Protein AF-A0A821UMG3-F1 (afdb_monomer_lite)

Foldseek 3Di:
DADPVNDDDDDVRLQVVLVVVCVVPVPDPVSRPLVVLLVVVVVVLVVQQVVCVVVVHDGQQADADEDAASVLSSQVVNCVVPVRRYPHGHRHLHDDPDPVVPCPQVVVCVVPVPDDDDDDPPQDSVSPPCVVVSVVVVVVRVCCSVVVADDWDKDWDWDDDPPDIDIDIDTDPVGGDDDPDDWDWDDDPVDRDIDTD

Sequence (197 aa):
MADPTERNRLEDSIIAWTWRKFIDNPINPYELVLMPMTKASVRAMDVVQQFATQLGIPVPETFVISGASKRGWTTWTTAAVDNVRVIGAIPIVMDMADFQKDTFWQELQLATGGTYLRRLPNADHSCAGHEISLFWTMRSFYLSIYENKPLPSLRWMKTSNNTHGYIRAIVDFSVGPRPMSAYGYHARTLNDQRFVK

Radius of gyration: 20.89 Å; chains: 1; bounding box: 38×58×51 Å

pLDDT: mean 82.44, std 12.87, range [44.69, 98.25]

Secondary structure (DSSP, 8-state):
---TT-----HHHHHHHHHHHHHH-TT-GGGSTHHHHHHHHHHHHHHHHHHHHHHTSPPP--EEEEEETHHHHHHHHHHHH-TTTEEEEEEES----SS-TTHHHHHHHHHHSS------TT--TT-TT-HHHHHHHHHHHHHHHHTT-PPPEEEEEEEE-SS-EEEEEEEE-SSSPPPS----EEE-TTSS-EEE-

Structure (mmCIF, N/CA/C/O backbone):
data_AF-A0A821UMG3-F1
#
_entry.id   AF-A0A821UMG3-F1
#
loop_
_atom_site.group_PDB
_atom_site.id
_atom_site.type_symbol
_atom_site.label_atom_id
_atom_site.label_alt_id
_atom_site.label_comp_id
_atom_site.label_asym_id
_atom_site.label_entity_id
_atom_site.label_seq_id
_atom_site.pdbx_PDB_ins_code
_atom_site.Cartn_x
_atom_site.Cartn_y
_atom_site.Cartn_z
_atom_site.occupancy
_atom_site.B_iso_or_equiv
_atom_site.auth_seq_id
_atom_site.auth_comp_id
_atom_site.auth_asym_id
_atom_site.auth_atom_id
_atom_site.pdbx_PDB_model_num
ATOM 1 N N . MET A 1 1 ? 5.049 -27.101 -8.055 1.00 56.25 1 MET A N 1
ATOM 2 C CA . MET A 1 1 ? 5.256 -27.300 -9.504 1.00 56.25 1 MET A CA 1
ATOM 3 C C . MET A 1 1 ? 6.705 -26.966 -9.794 1.00 56.25 1 MET A C 1
ATOM 5 O O . MET A 1 1 ? 7.121 -25.873 -9.434 1.00 56.25 1 MET A O 1
ATOM 9 N N . ALA A 1 2 ? 7.472 -27.916 -10.322 1.00 62.91 2 ALA A N 1
ATOM 10 C CA . ALA A 1 2 ? 8.877 -27.702 -10.649 1.00 62.91 2 ALA A CA 1
ATOM 11 C C . ALA A 1 2 ? 8.997 -27.139 -12.070 1.00 62.91 2 ALA A C 1
ATOM 13 O O . ALA A 1 2 ? 8.204 -27.483 -12.948 1.00 62.91 2 ALA A O 1
ATOM 14 N N . ASP A 1 3 ? 9.956 -26.245 -12.280 1.00 68.56 3 ASP A N 1
ATOM 15 C CA . ASP A 1 3 ? 10.350 -25.837 -13.621 1.00 68.56 3 ASP A CA 1
ATOM 16 C C . ASP A 1 3 ? 10.893 -27.056 -14.391 1.00 68.56 3 ASP A C 1
ATOM 18 O O . ASP A 1 3 ? 11.799 -27.704 -13.871 1.00 68.56 3 ASP A O 1
ATOM 22 N N . PRO A 1 4 ? 10.423 -27.349 -15.619 1.00 74.06 4 PRO A N 1
ATOM 23 C CA . PRO A 1 4 ? 10.935 -28.466 -16.417 1.00 74.06 4 PRO A CA 1
ATOM 24 C C . PRO A 1 4 ? 12.434 -28.375 -16.714 1.00 74.06 4 PRO A C 1
ATOM 26 O O . PRO A 1 4 ? 13.061 -29.389 -16.999 1.00 74.06 4 PRO A O 1
ATOM 29 N N . THR A 1 5 ? 13.010 -27.167 -16.669 1.00 79.19 5 THR A N 1
ATOM 30 C CA . THR A 1 5 ? 14.457 -26.965 -16.831 1.00 79.19 5 THR A CA 1
ATOM 31 C C . THR A 1 5 ? 15.239 -27.008 -15.513 1.00 79.19 5 THR A C 1
ATOM 33 O O . THR A 1 5 ? 16.447 -26.797 -15.540 1.00 79.19 5 THR A O 1
ATOM 36 N N . GLU A 1 6 ? 14.560 -27.233 -14.380 1.00 76.88 6 GLU A N 1
ATOM 37 C CA . GLU A 1 6 ? 15.085 -27.236 -13.002 1.00 76.88 6 GLU A CA 1
ATOM 38 C C . GLU A 1 6 ? 16.031 -26.067 -12.678 1.00 76.88 6 GLU A C 1
ATOM 40 O O . GLU A 1 6 ? 16.907 -26.140 -11.816 1.00 76.88 6 GLU A O 1
ATOM 45 N N . ARG A 1 7 ? 15.854 -24.934 -13.365 1.00 80.44 7 ARG A N 1
ATOM 46 C CA . ARG A 1 7 ? 16.695 -23.758 -13.169 1.00 80.44 7 ARG A CA 1
ATOM 47 C C . ARG A 1 7 ? 16.276 -23.034 -11.903 1.00 80.44 7 ARG A C 1
ATOM 49 O O . ARG A 1 7 ? 15.116 -22.635 -11.760 1.00 80.44 7 ARG A O 1
ATOM 56 N N . ASN A 1 8 ? 17.259 -22.741 -11.058 1.00 78.88 8 ASN A N 1
ATOM 57 C CA . ASN A 1 8 ? 17.101 -21.776 -9.979 1.00 78.88 8 ASN A CA 1
ATOM 58 C C . ASN A 1 8 ? 16.708 -20.413 -10.565 1.00 78.88 8 ASN A C 1
ATOM 60 O O . ASN A 1 8 ? 17.487 -19.772 -11.271 1.00 78.88 8 ASN A O 1
ATOM 64 N N . ARG A 1 9 ? 15.478 -19.978 -10.282 1.00 82.81 9 ARG A N 1
ATOM 65 C CA . ARG A 1 9 ? 14.973 -18.646 -10.630 1.00 82.81 9 ARG A CA 1
ATOM 66 C C . ARG A 1 9 ? 14.869 -17.801 -9.371 1.00 82.81 9 ARG A C 1
ATOM 68 O O . ARG A 1 9 ? 14.287 -18.234 -8.382 1.00 82.81 9 ARG A O 1
ATOM 75 N N . LEU A 1 10 ? 15.404 -16.587 -9.446 1.00 84.44 10 LEU A N 1
ATOM 76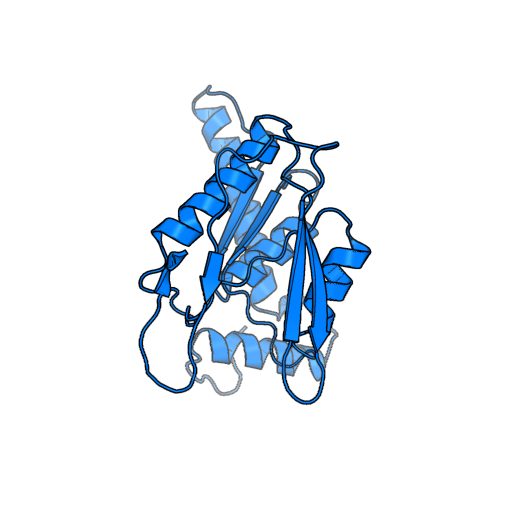 C CA . LEU A 1 10 ? 15.176 -15.545 -8.446 1.00 84.44 10 LEU A CA 1
ATOM 77 C C . LEU A 1 10 ? 13.763 -14.950 -8.605 1.00 84.44 10 LEU A C 1
ATOM 79 O O . LEU A 1 10 ? 13.063 -15.264 -9.570 1.00 84.44 10 LEU A O 1
ATOM 83 N N . GLU A 1 11 ? 13.350 -14.100 -7.661 1.00 82.56 11 GLU A N 1
ATOM 84 C CA . GLU A 1 11 ? 11.978 -13.576 -7.521 1.00 82.56 11 GLU A CA 1
ATOM 85 C C . GLU A 1 11 ? 11.382 -13.028 -8.837 1.00 82.56 11 GLU A C 1
ATOM 87 O O . GLU A 1 11 ? 10.313 -13.461 -9.268 1.00 82.56 11 GLU A O 1
ATOM 92 N N . ASP A 1 12 ? 12.089 -12.136 -9.528 1.00 83.25 12 ASP A N 1
ATOM 93 C CA . ASP A 1 12 ? 11.622 -11.530 -10.784 1.00 83.25 12 ASP A CA 1
ATOM 94 C C . ASP A 1 12 ? 11.485 -12.574 -11.894 1.00 83.25 12 ASP A C 1
ATOM 96 O O . ASP A 1 12 ? 10.484 -12.620 -12.610 1.00 83.25 12 ASP A O 1
ATOM 100 N N . SER A 1 13 ? 12.479 -13.456 -12.006 1.00 85.25 13 SER A N 1
ATOM 101 C CA . SER A 1 13 ? 12.536 -14.476 -13.047 1.00 85.25 13 SER A CA 1
ATOM 102 C C . SER A 1 13 ? 11.428 -15.515 -12.892 1.00 85.25 13 SER A C 1
ATOM 104 O O . SER A 1 13 ? 10.890 -15.977 -13.898 1.00 85.25 13 SER A O 1
ATOM 106 N N . ILE A 1 14 ? 11.069 -15.897 -11.659 1.00 87.12 14 ILE A N 1
ATOM 107 C CA . ILE A 1 14 ? 9.970 -16.843 -11.426 1.00 87.12 14 ILE A CA 1
ATOM 108 C C . ILE A 1 14 ? 8.609 -16.186 -11.685 1.00 87.12 14 ILE A C 1
ATOM 110 O O . ILE A 1 14 ? 7.744 -16.807 -12.305 1.00 87.12 14 ILE A O 1
ATOM 114 N N . ILE A 1 15 ? 8.430 -14.914 -11.312 1.00 87.12 15 ILE A N 1
ATOM 115 C CA . ILE A 1 15 ? 7.213 -14.155 -11.630 1.00 87.12 15 ILE A CA 1
ATOM 116 C C . ILE A 1 15 ? 7.048 -14.044 -13.151 1.00 87.12 15 ILE A C 1
ATOM 118 O O . ILE A 1 15 ? 6.014 -14.443 -13.679 1.00 87.12 15 ILE A O 1
ATOM 122 N N . ALA A 1 16 ? 8.075 -13.590 -13.872 1.00 87.31 16 ALA A N 1
ATOM 123 C CA . ALA A 1 16 ? 8.021 -13.454 -15.328 1.00 87.31 16 ALA A CA 1
ATOM 124 C C . ALA A 1 16 ? 7.780 -14.798 -16.034 1.00 87.31 16 ALA A C 1
ATOM 126 O O . ALA A 1 16 ? 6.979 -14.881 -16.964 1.00 87.31 16 ALA A O 1
ATOM 127 N N . TRP A 1 17 ? 8.433 -15.869 -15.576 1.00 87.06 17 TRP A N 1
ATOM 128 C CA . TRP A 1 17 ? 8.256 -17.204 -16.146 1.00 87.06 17 TRP A CA 1
ATOM 129 C C . TRP A 1 17 ? 6.836 -17.747 -15.942 1.00 87.06 17 TRP A C 1
ATOM 131 O O . TRP A 1 17 ? 6.245 -18.268 -16.887 1.00 87.06 17 TRP A O 1
ATOM 141 N N . THR A 1 18 ? 6.262 -17.588 -14.744 1.00 88.44 18 THR A N 1
ATOM 142 C CA . THR A 1 18 ? 4.876 -18.019 -14.483 1.00 88.44 18 THR A CA 1
ATOM 143 C C . THR A 1 18 ? 3.861 -17.211 -15.292 1.00 88.44 18 THR A C 1
ATOM 145 O O . THR A 1 18 ? 2.935 -17.797 -15.849 1.00 88.44 18 THR A O 1
ATOM 148 N N . TRP A 1 19 ? 4.075 -15.900 -15.460 1.00 88.75 19 TRP A N 1
ATOM 149 C CA . TRP A 1 19 ? 3.273 -15.077 -16.371 1.00 88.75 19 TRP A CA 1
ATOM 150 C C . TRP A 1 19 ? 3.381 -15.529 -17.822 1.00 88.75 19 TRP A C 1
ATOM 152 O O . TRP A 1 19 ? 2.360 -15.665 -18.489 1.00 88.75 19 TRP A O 1
ATOM 162 N N . ARG A 1 20 ? 4.597 -15.803 -18.309 1.00 88.06 20 ARG A N 1
ATOM 163 C CA . ARG A 1 20 ? 4.798 -16.285 -19.679 1.00 88.06 20 ARG A CA 1
ATOM 164 C C . ARG A 1 20 ? 4.034 -17.583 -19.925 1.00 88.06 20 ARG A C 1
ATOM 166 O O . ARG A 1 20 ? 3.318 -17.681 -20.914 1.00 88.06 20 ARG A O 1
ATOM 173 N N . LYS A 1 21 ? 4.135 -18.535 -18.995 1.00 87.06 21 LYS A N 1
ATOM 174 C CA . LYS A 1 21 ? 3.418 -19.811 -19.066 1.00 87.06 21 LYS A CA 1
ATOM 175 C C . LYS A 1 21 ? 1.899 -19.619 -19.093 1.00 87.06 21 LYS A C 1
ATOM 177 O O . LYS A 1 21 ? 1.225 -20.267 -19.885 1.00 87.06 21 LYS A O 1
ATOM 182 N N . PHE A 1 22 ? 1.378 -18.712 -18.266 1.00 89.44 22 PHE A N 1
ATOM 183 C CA . PHE A 1 22 ? -0.049 -18.398 -18.230 1.00 89.44 22 PHE A CA 1
ATOM 184 C C . PHE A 1 22 ? -0.539 -17.720 -19.519 1.00 89.44 22 PHE A C 1
ATOM 186 O O . PHE A 1 22 ? -1.616 -18.046 -20.000 1.00 89.44 22 PHE A O 1
ATOM 193 N N . ILE A 1 23 ? 0.251 -16.816 -20.107 1.00 88.88 23 ILE A N 1
ATOM 194 C CA . ILE A 1 23 ? -0.076 -16.182 -21.396 1.00 88.88 23 ILE A CA 1
ATOM 195 C C . ILE A 1 23 ? -0.092 -17.220 -22.522 1.00 88.88 23 ILE A C 1
ATOM 197 O O . ILE A 1 23 ? -1.008 -17.216 -23.341 1.00 88.88 23 ILE A O 1
ATOM 201 N N . ASP A 1 24 ? 0.902 -18.111 -22.554 1.00 89.00 24 ASP A N 1
ATOM 202 C CA . ASP A 1 24 ? 0.985 -19.166 -23.566 1.00 89.00 24 ASP A CA 1
ATOM 203 C C . ASP A 1 24 ? -0.137 -20.214 -23.391 1.00 89.00 24 ASP A C 1
ATOM 205 O O . ASP A 1 24 ? -0.577 -20.815 -24.371 1.00 89.00 24 ASP A O 1
ATOM 209 N N . ASN A 1 25 ? -0.616 -20.441 -22.160 1.00 87.75 25 ASN A N 1
ATOM 210 C CA . ASN A 1 25 ? -1.706 -21.371 -21.864 1.00 87.75 25 ASN A CA 1
ATOM 211 C C . ASN A 1 25 ? -2.531 -20.953 -20.618 1.00 87.75 25 ASN A C 1
ATOM 213 O O . ASN A 1 25 ? -2.221 -21.377 -19.498 1.00 87.75 25 ASN A O 1
ATOM 217 N N . PRO A 1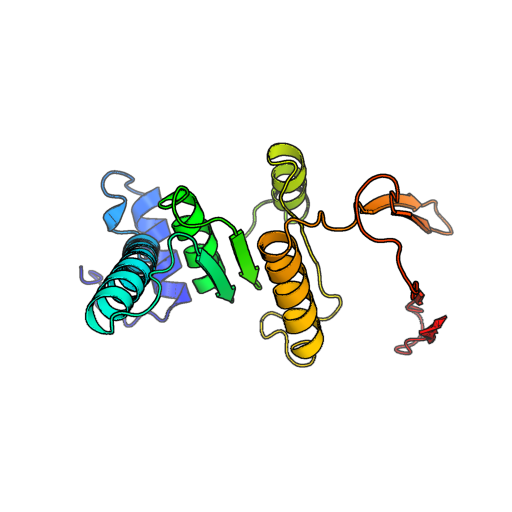 26 ? -3.629 -20.189 -20.783 1.00 87.06 26 PRO A N 1
ATOM 218 C CA . PRO A 1 26 ? -4.363 -19.563 -19.675 1.00 87.06 26 PRO A CA 1
ATOM 219 C C . PRO A 1 26 ? -5.329 -20.504 -18.933 1.00 87.06 26 PRO A C 1
ATOM 221 O O . PRO A 1 26 ? -6.272 -20.052 -18.285 1.00 87.06 26 PRO A O 1
ATOM 224 N N . ILE A 1 27 ? -5.122 -21.822 -19.010 1.00 85.12 27 ILE A N 1
ATOM 225 C CA 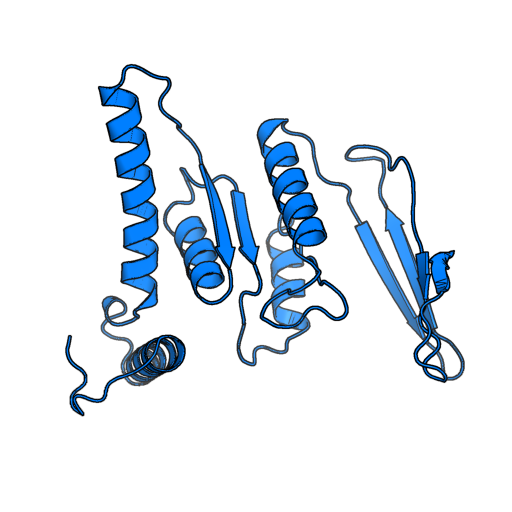. ILE A 1 27 ? -6.030 -22.826 -18.431 1.00 85.12 27 ILE A CA 1
ATOM 226 C C . ILE A 1 27 ? -5.964 -22.852 -16.897 1.00 85.12 27 ILE A C 1
ATOM 228 O O . ILE A 1 27 ? -6.972 -23.119 -16.244 1.00 85.12 27 ILE A O 1
ATOM 232 N N . ASN A 1 28 ? -4.795 -22.586 -16.303 1.00 82.50 28 ASN A N 1
ATOM 233 C CA . ASN A 1 28 ? -4.596 -22.717 -14.860 1.00 82.50 28 ASN A CA 1
ATOM 234 C C . ASN A 1 28 ? -3.976 -21.453 -14.230 1.00 82.50 28 ASN A C 1
ATOM 236 O O . ASN A 1 28 ? -2.750 -21.335 -14.159 1.00 82.50 28 ASN A O 1
ATOM 240 N N . PRO A 1 29 ? -4.791 -20.521 -13.701 1.00 80.12 29 PRO A N 1
ATOM 241 C CA . PRO A 1 29 ? -4.286 -19.306 -13.059 1.00 80.12 29 PRO A CA 1
ATOM 242 C C . PRO A 1 29 ? -3.545 -19.571 -11.740 1.00 80.12 29 PRO A C 1
ATOM 244 O O . PRO A 1 29 ? -2.796 -18.708 -11.285 1.00 80.12 29 PRO A O 1
ATOM 247 N N . TYR A 1 30 ? -3.686 -20.758 -11.131 1.00 81.06 30 TYR A N 1
ATOM 248 C CA . TYR A 1 30 ? -2.960 -21.118 -9.905 1.00 81.06 30 TYR A CA 1
ATOM 249 C C . TYR A 1 30 ? -1.454 -21.317 -10.125 1.00 81.06 30 TYR A C 1
ATOM 251 O O . TYR A 1 30 ? -0.706 -21.449 -9.157 1.00 81.06 30 TYR A O 1
ATOM 259 N N . GLU A 1 31 ? -0.997 -21.332 -11.377 1.00 82.75 31 GLU A N 1
ATOM 260 C CA . GLU A 1 31 ? 0.427 -21.374 -11.709 1.00 82.75 31 GLU A CA 1
ATOM 261 C C . GLU A 1 31 ? 1.119 -20.015 -11.556 1.00 82.75 31 GLU A C 1
ATOM 263 O O . GLU A 1 31 ? 2.342 -19.966 -11.431 1.00 82.75 31 GLU A O 1
ATOM 268 N N . LEU A 1 32 ? 0.359 -18.914 -11.518 1.00 86.88 32 LEU A N 1
ATOM 269 C CA . LEU A 1 32 ? 0.894 -17.585 -11.242 1.00 86.88 32 LEU A CA 1
ATOM 270 C C . LEU A 1 32 ? 1.362 -17.517 -9.789 1.00 86.88 32 LEU A C 1
ATOM 272 O O . LEU A 1 32 ? 0.553 -17.599 -8.866 1.00 86.88 32 LEU A O 1
ATOM 276 N N . VAL A 1 33 ? 2.660 -17.289 -9.571 1.00 87.00 33 VAL A N 1
ATOM 277 C CA . VAL A 1 33 ? 3.253 -17.240 -8.218 1.00 87.00 33 VAL A CA 1
ATOM 278 C C . VAL A 1 33 ? 2.706 -16.092 -7.355 1.00 87.00 33 VAL A C 1
ATOM 280 O O . VAL A 1 33 ? 2.781 -16.133 -6.130 1.00 87.00 33 VAL A O 1
ATOM 283 N N . LEU A 1 34 ? 2.073 -15.097 -7.976 1.00 86.06 34 LEU A N 1
ATOM 284 C CA . LEU A 1 34 ? 1.332 -14.055 -7.269 1.00 86.06 34 LEU A CA 1
ATOM 285 C C . LEU A 1 34 ? 0.147 -14.618 -6.472 1.00 86.06 34 LEU A C 1
ATOM 287 O O . LEU A 1 34 ? -0.096 -14.159 -5.362 1.00 86.06 34 LEU A O 1
ATOM 291 N N . MET A 1 35 ? -0.538 -15.652 -6.970 1.00 89.31 35 MET A N 1
ATOM 292 C CA . MET A 1 35 ? -1.712 -16.236 -6.309 1.00 89.31 35 MET A CA 1
ATOM 293 C C . MET A 1 35 ? -1.410 -16.841 -4.930 1.00 89.31 35 MET A C 1
ATOM 295 O O . MET A 1 35 ? -2.132 -16.525 -3.980 1.00 89.31 35 MET A O 1
ATOM 299 N N . PRO A 1 36 ? -0.367 -17.678 -4.741 1.00 91.06 36 PRO A N 1
ATOM 300 C CA . PRO A 1 36 ? -0.013 -18.147 -3.408 1.00 91.06 36 PRO A CA 1
ATOM 301 C C . PRO A 1 36 ? 0.448 -17.012 -2.483 1.00 91.06 36 PRO A C 1
ATOM 303 O O . PRO A 1 36 ? 0.158 -17.088 -1.291 1.00 91.06 36 PRO A O 1
ATOM 306 N N . MET A 1 37 ? 1.082 -15.945 -2.993 1.00 91.00 37 MET A N 1
ATOM 307 C CA . MET A 1 37 ? 1.410 -14.768 -2.173 1.00 91.00 37 MET A CA 1
ATOM 308 C C . MET A 1 37 ? 0.143 -14.066 -1.671 1.00 91.00 37 MET A C 1
ATOM 310 O O . MET A 1 37 ? 0.015 -13.821 -0.475 1.00 91.00 37 MET A O 1
ATOM 314 N N . THR A 1 38 ? -0.824 -13.808 -2.557 1.00 93.62 38 THR A N 1
ATOM 315 C CA . THR A 1 38 ? -2.124 -13.215 -2.203 1.00 93.62 38 THR A CA 1
ATOM 316 C C . THR A 1 38 ? -2.854 -14.076 -1.179 1.00 93.62 38 THR A C 1
ATOM 318 O O . THR A 1 38 ? -3.305 -13.586 -0.146 1.00 93.62 38 THR A O 1
ATOM 321 N N . LYS A 1 39 ? -2.908 -15.392 -1.416 1.00 93.94 39 LYS A N 1
ATOM 322 C CA . LYS A 1 39 ? -3.521 -16.342 -0.484 1.00 93.94 39 LYS A CA 1
ATOM 323 C C . LYS A 1 39 ? -2.834 -16.311 0.881 1.00 93.94 39 LYS A C 1
ATOM 325 O O . LYS A 1 39 ? -3.527 -16.333 1.892 1.00 93.94 39 LYS A O 1
ATOM 330 N N . ALA A 1 40 ? -1.504 -16.251 0.925 1.00 95.25 40 ALA A N 1
ATOM 331 C CA . ALA A 1 40 ? -0.761 -16.156 2.177 1.00 95.25 40 ALA A CA 1
ATOM 332 C C . ALA A 1 40 ? -1.097 -14.865 2.942 1.00 95.25 40 ALA A C 1
ATOM 334 O O . ALA A 1 40 ? -1.332 -14.930 4.146 1.00 95.25 40 ALA A O 1
ATOM 335 N N . SER A 1 41 ? -1.204 -13.722 2.257 1.00 95.94 41 SER A N 1
ATOM 336 C CA . SER A 1 41 ? -1.621 -12.453 2.868 1.00 95.94 41 SER A CA 1
ATOM 337 C C . SER A 1 41 ? -3.040 -12.511 3.443 1.00 95.94 41 SER A C 1
ATOM 339 O O . SER A 1 41 ? -3.251 -12.073 4.571 1.00 95.94 41 SER A O 1
ATOM 341 N N . VAL A 1 42 ? -3.993 -13.122 2.732 1.00 97.25 42 VAL A N 1
ATOM 342 C CA . VAL A 1 42 ? -5.357 -13.348 3.248 1.00 97.25 42 VAL A CA 1
ATOM 343 C C . VAL A 1 42 ? -5.337 -14.243 4.489 1.00 97.25 42 VAL A C 1
ATOM 345 O O . VAL A 1 42 ? -5.947 -13.913 5.503 1.00 97.25 42 VAL A O 1
ATOM 348 N N . ARG A 1 43 ? -4.579 -15.348 4.457 1.00 97.75 43 ARG A N 1
ATOM 349 C CA . ARG A 1 43 ? -4.453 -16.245 5.618 1.00 97.75 43 ARG A CA 1
ATOM 350 C C . ARG A 1 43 ? -3.755 -15.592 6.805 1.00 97.75 43 ARG A C 1
ATOM 352 O O . ARG A 1 43 ? -4.084 -15.922 7.937 1.00 97.75 43 ARG A O 1
ATOM 359 N N . ALA A 1 44 ? -2.842 -14.651 6.581 1.00 97.38 44 ALA A N 1
ATOM 360 C CA . ALA A 1 44 ? -2.245 -13.887 7.670 1.00 97.38 44 ALA A CA 1
ATOM 361 C C . ALA A 1 44 ? -3.302 -13.064 8.429 1.00 97.38 44 ALA A C 1
ATOM 363 O O . ALA A 1 44 ? -3.269 -13.034 9.656 1.00 97.38 44 ALA A O 1
ATOM 364 N N . MET A 1 45 ? -4.274 -12.463 7.730 1.00 97.94 45 MET A N 1
ATOM 365 C CA . MET A 1 45 ? -5.393 -11.761 8.376 1.00 97.94 45 MET A CA 1
ATOM 366 C C . MET A 1 45 ? -6.275 -12.721 9.185 1.00 97.94 45 MET A C 1
ATOM 368 O O . MET A 1 45 ? -6.617 -12.405 10.324 1.00 97.94 45 MET A O 1
ATOM 372 N N . ASP A 1 46 ? -6.561 -13.919 8.655 1.00 98.06 46 ASP A N 1
ATOM 373 C CA . ASP A 1 46 ? -7.294 -14.961 9.394 1.00 98.06 46 ASP A CA 1
ATOM 374 C C . ASP A 1 46 ? -6.585 -15.311 10.714 1.00 98.06 46 ASP A C 1
ATOM 376 O O . ASP A 1 46 ? -7.214 -15.375 11.770 1.00 98.06 46 ASP A O 1
ATOM 380 N N . VAL A 1 47 ? -5.260 -15.496 10.663 1.00 98.12 47 VAL A N 1
ATOM 381 C CA . VAL A 1 47 ? -4.440 -15.811 11.842 1.00 98.12 47 VAL A CA 1
ATOM 382 C C . VAL A 1 47 ? -4.467 -14.669 12.856 1.00 98.12 47 VAL A C 1
ATOM 384 O O . VAL A 1 47 ? -4.605 -14.932 14.048 1.00 98.12 47 VAL A O 1
ATOM 387 N N . VAL A 1 48 ? -4.383 -13.410 12.413 1.00 97.81 48 VAL A N 1
ATOM 388 C CA . VAL A 1 48 ? -4.481 -12.244 13.310 1.00 97.81 48 VAL A CA 1
ATOM 389 C C . VAL A 1 48 ? -5.820 -12.235 14.051 1.00 97.81 48 VAL A C 1
ATOM 391 O O . VAL A 1 48 ? -5.837 -12.079 15.271 1.00 97.81 48 VAL A O 1
ATOM 394 N N . GLN A 1 49 ? -6.934 -12.447 13.346 1.00 98.25 49 GLN A N 1
ATOM 395 C CA . GLN A 1 49 ? -8.267 -12.473 13.959 1.00 98.25 49 GLN A CA 1
ATOM 396 C C . GLN A 1 49 ? -8.421 -13.645 14.936 1.00 98.25 49 GLN A C 1
ATOM 398 O O . GLN A 1 49 ? -8.912 -13.474 16.057 1.00 98.25 49 GLN A O 1
ATOM 403 N N . GLN A 1 50 ? -7.954 -14.830 14.537 1.00 98.25 50 GLN A N 1
ATOM 404 C CA . GLN A 1 50 ? -7.986 -16.023 15.377 1.00 98.25 50 GLN A CA 1
ATOM 405 C C . GLN A 1 50 ? -7.163 -15.831 16.655 1.00 98.25 50 GLN A C 1
ATOM 407 O O . GLN A 1 50 ? -7.629 -16.158 17.745 1.00 98.25 50 GLN A O 1
ATOM 412 N N . PHE A 1 51 ? -5.960 -15.270 16.538 1.00 98.06 51 PHE A N 1
ATOM 413 C CA . PHE A 1 51 ? -5.077 -15.055 17.677 1.00 98.06 51 PHE A CA 1
ATOM 414 C C . PHE A 1 51 ? -5.612 -13.972 18.623 1.00 98.06 51 PHE A C 1
ATOM 416 O O . PHE A 1 51 ? -5.607 -14.169 19.835 1.00 98.06 51 PHE A O 1
ATOM 423 N N . ALA A 1 52 ? -6.166 -12.874 18.096 1.00 98.06 52 ALA A N 1
ATOM 424 C CA . ALA A 1 52 ? -6.840 -11.857 18.908 1.00 98.06 52 ALA A CA 1
ATOM 425 C C . ALA A 1 52 ? -8.003 -12.454 19.722 1.00 98.06 52 ALA A C 1
ATOM 427 O O . ALA A 1 52 ? -8.127 -12.189 20.918 1.00 98.06 52 ALA A O 1
ATOM 428 N N . THR A 1 53 ? -8.786 -13.339 19.096 1.00 98.00 53 THR A N 1
ATOM 429 C CA . THR A 1 53 ? -9.874 -14.072 19.762 1.00 98.00 53 THR A CA 1
ATOM 430 C C . THR A 1 53 ? -9.344 -14.936 20.907 1.00 98.00 53 THR A C 1
ATOM 432 O O . THR A 1 53 ? -9.886 -14.903 22.008 1.00 98.00 53 THR A O 1
ATOM 435 N N . GLN A 1 54 ? -8.262 -15.687 20.673 1.00 98.06 54 GLN A N 1
ATOM 436 C CA . GLN A 1 54 ? -7.641 -16.544 21.692 1.00 98.06 54 GLN A CA 1
ATOM 437 C C . GLN A 1 54 ? -7.085 -15.750 22.878 1.00 98.06 54 GLN A C 1
ATOM 439 O O . GLN A 1 54 ? -7.150 -16.220 24.011 1.00 98.06 54 GLN A O 1
ATOM 444 N N . LEU A 1 55 ? -6.559 -14.551 22.628 1.00 98.00 55 LEU A N 1
ATOM 445 C CA . LEU A 1 55 ? -6.060 -13.656 23.670 1.00 98.00 55 LEU A CA 1
ATOM 446 C C . LEU A 1 55 ? -7.175 -12.918 24.430 1.00 98.00 55 LEU A C 1
ATOM 448 O O . LEU A 1 55 ? -6.881 -12.250 25.419 1.00 98.00 55 LEU A O 1
ATOM 452 N N . GLY A 1 56 ? -8.432 -13.000 23.980 1.00 97.50 56 GLY A N 1
ATOM 453 C CA . GLY A 1 56 ? -9.544 -12.251 24.570 1.00 97.50 56 GLY A CA 1
ATOM 454 C C . GLY A 1 56 ? -9.428 -10.733 24.383 1.00 97.50 56 GLY A C 1
ATOM 455 O O . GLY A 1 56 ? -9.989 -9.974 25.172 1.00 97.50 56 GLY A O 1
ATOM 456 N N . ILE A 1 57 ? -8.685 -10.285 23.366 1.00 97.81 57 ILE A N 1
ATOM 457 C CA . ILE A 1 57 ? -8.550 -8.866 23.012 1.00 97.81 57 ILE A CA 1
ATOM 458 C C . ILE A 1 57 ? -9.502 -8.514 21.860 1.00 97.81 57 ILE A C 1
ATOM 460 O O . ILE A 1 57 ? -9.981 -9.416 21.167 1.00 97.81 57 ILE A O 1
ATOM 464 N N . PRO A 1 58 ? -9.777 -7.218 21.613 1.00 98.00 58 PRO A N 1
ATOM 465 C CA . PRO A 1 58 ? -10.598 -6.809 20.480 1.00 98.00 58 PRO A CA 1
ATOM 466 C C . PRO A 1 58 ? -10.093 -7.399 19.155 1.00 98.00 58 PRO A C 1
ATOM 468 O O . PRO A 1 58 ? -8.923 -7.244 18.797 1.00 98.00 58 PRO A O 1
ATOM 471 N N . VAL A 1 59 ? -10.987 -8.080 18.436 1.00 98.12 59 VAL A N 1
ATOM 472 C CA . VAL A 1 59 ? -10.691 -8.706 17.143 1.00 98.12 59 VAL A CA 1
ATOM 473 C C . VAL A 1 59 ? -10.814 -7.648 16.045 1.00 98.12 59 VAL A C 1
ATOM 475 O O . VAL A 1 59 ? -11.862 -7.011 15.947 1.00 98.12 59 VAL A O 1
ATOM 478 N N . PRO A 1 60 ? -9.786 -7.441 15.206 1.00 95.69 60 PRO A N 1
ATOM 479 C CA . PRO A 1 60 ? -9.892 -6.500 14.099 1.00 95.69 60 PRO A CA 1
ATOM 480 C C . PRO A 1 60 ? -10.868 -7.029 13.044 1.00 95.69 60 PRO A C 1
ATOM 482 O O . PRO A 1 60 ? -10.713 -8.143 12.547 1.00 95.69 60 PRO A O 1
ATOM 485 N N . GLU A 1 61 ? -11.860 -6.224 12.676 1.00 95.88 61 GLU A N 1
ATOM 486 C CA . GLU A 1 61 ? -12.821 -6.558 11.613 1.00 95.88 61 GLU A CA 1
ATOM 487 C C . GLU A 1 61 ? -12.308 -6.157 10.227 1.00 95.88 61 GLU A C 1
ATOM 489 O O . GLU A 1 61 ? -12.631 -6.794 9.224 1.00 95.88 61 GLU A O 1
ATOM 494 N N . THR A 1 62 ? -11.482 -5.112 10.179 1.00 96.31 62 THR A N 1
ATOM 495 C CA . THR A 1 62 ? -10.988 -4.502 8.947 1.00 96.31 62 THR A CA 1
ATOM 496 C C . THR A 1 62 ? -9.482 -4.264 8.997 1.00 96.31 62 THR A C 1
ATOM 498 O O . THR A 1 62 ? -8.874 -4.160 10.064 1.00 96.31 62 THR A O 1
ATOM 501 N N . PHE A 1 63 ? -8.868 -4.196 7.815 1.00 96.94 63 PHE A N 1
ATOM 502 C CA . PHE A 1 63 ? -7.425 -4.123 7.632 1.00 96.94 63 PHE A CA 1
ATOM 503 C C . PHE A 1 63 ? -7.040 -3.041 6.624 1.00 96.94 63 PHE A C 1
ATOM 505 O O . PHE A 1 63 ? -7.689 -2.851 5.593 1.00 96.94 63 PHE A O 1
ATOM 512 N N . VAL A 1 64 ? -5.917 -2.379 6.900 1.00 95.50 64 VAL A N 1
ATOM 513 C CA . VAL A 1 64 ? -5.171 -1.586 5.921 1.00 95.50 64 VAL A CA 1
ATOM 514 C C . VAL A 1 64 ? -3.868 -2.322 5.634 1.00 95.50 64 VAL A C 1
ATOM 516 O O . VAL A 1 64 ? -3.127 -2.651 6.560 1.00 95.50 64 VAL A O 1
ATOM 519 N N . ILE A 1 65 ? -3.585 -2.591 4.362 1.00 96.25 65 ILE A N 1
ATOM 520 C CA . ILE A 1 65 ? -2.437 -3.404 3.938 1.00 96.25 65 ILE A CA 1
ATOM 521 C C . ILE A 1 65 ? -1.448 -2.598 3.096 1.00 96.25 65 ILE A C 1
ATOM 523 O O . ILE A 1 65 ? -1.816 -1.659 2.390 1.00 96.25 65 ILE A O 1
ATOM 527 N N . SER A 1 66 ? -0.170 -2.969 3.152 1.00 95.06 66 SER A N 1
ATOM 528 C CA . SER A 1 66 ? 0.891 -2.346 2.361 1.00 95.06 66 SER A CA 1
ATOM 529 C C . SER A 1 66 ? 1.979 -3.354 2.001 1.00 95.06 66 SER A C 1
ATOM 531 O O . SER A 1 66 ? 2.166 -4.358 2.690 1.00 95.06 66 SER A O 1
ATOM 533 N N . GLY A 1 67 ? 2.717 -3.069 0.931 1.00 92.25 67 GLY A N 1
ATOM 534 C CA . GLY A 1 67 ? 3.823 -3.890 0.464 1.00 92.25 67 GLY A CA 1
ATOM 535 C C . GLY A 1 67 ? 4.606 -3.186 -0.634 1.00 92.25 67 GLY A C 1
ATOM 536 O O . GLY A 1 67 ? 4.037 -2.461 -1.451 1.00 92.25 67 GLY A O 1
ATOM 537 N N . ALA A 1 68 ? 5.921 -3.400 -0.647 1.00 89.38 68 ALA A N 1
ATOM 538 C CA . ALA A 1 68 ? 6.824 -2.776 -1.604 1.00 89.38 68 ALA A CA 1
ATOM 539 C C . ALA A 1 68 ? 7.205 -3.721 -2.751 1.00 89.38 68 ALA A C 1
ATOM 541 O O . ALA A 1 68 ? 7.313 -4.939 -2.570 1.00 89.38 68 ALA A O 1
ATOM 542 N N . SER A 1 69 ? 7.481 -3.154 -3.925 1.00 88.00 69 SER A N 1
ATOM 543 C CA . SER A 1 69 ? 8.013 -3.870 -5.084 1.00 88.00 69 SER A CA 1
ATOM 544 C C . SER A 1 69 ? 7.035 -4.971 -5.511 1.00 88.00 69 SER A C 1
ATOM 546 O O . SER A 1 69 ? 5.862 -4.711 -5.783 1.00 88.00 69 SER A O 1
ATOM 548 N N . LYS A 1 70 ? 7.465 -6.228 -5.502 1.00 85.81 70 LYS A N 1
ATOM 549 C CA . LYS A 1 70 ? 6.628 -7.387 -5.839 1.00 85.81 70 LYS A CA 1
ATOM 550 C C . LYS A 1 70 ? 5.503 -7.592 -4.831 1.00 85.81 70 LYS A C 1
ATOM 552 O O . LYS A 1 70 ? 4.402 -7.986 -5.196 1.00 85.81 70 LYS A O 1
ATOM 557 N N . ARG A 1 71 ? 5.737 -7.229 -3.567 1.00 91.25 71 ARG A N 1
ATOM 558 C CA . ARG A 1 71 ? 4.696 -7.245 -2.533 1.00 91.25 71 ARG A CA 1
ATOM 559 C C . ARG A 1 71 ? 3.690 -6.107 -2.734 1.00 91.25 71 ARG A C 1
ATOM 561 O O . ARG A 1 71 ? 2.581 -6.193 -2.216 1.00 91.25 71 ARG A O 1
ATOM 568 N N . GLY A 1 72 ? 4.025 -5.082 -3.523 1.00 90.06 72 GLY A N 1
ATOM 569 C CA . GLY A 1 72 ? 3.060 -4.089 -4.001 1.00 90.06 72 GLY A CA 1
ATOM 570 C C . GLY A 1 72 ? 1.957 -4.744 -4.834 1.00 90.06 72 GLY A C 1
ATOM 571 O O . GLY A 1 72 ? 0.778 -4.542 -4.551 1.00 90.06 72 GLY A O 1
ATOM 572 N N . TRP A 1 73 ? 2.322 -5.642 -5.754 1.00 88.81 73 TRP A N 1
ATOM 573 C CA . TRP A 1 73 ? 1.353 -6.448 -6.508 1.00 88.81 73 TRP A CA 1
ATOM 574 C C . TRP A 1 73 ? 0.514 -7.356 -5.611 1.00 88.81 73 TRP A C 1
ATOM 576 O O . TRP A 1 73 ? -0.699 -7.484 -5.794 1.00 88.81 73 TRP A O 1
ATOM 586 N N . THR A 1 74 ? 1.136 -7.969 -4.605 1.00 92.81 74 THR A N 1
ATOM 587 C CA . THR A 1 74 ? 0.411 -8.765 -3.606 1.00 92.81 74 THR A CA 1
ATOM 588 C C . THR A 1 74 ? -0.576 -7.911 -2.816 1.00 92.81 74 THR A C 1
ATOM 590 O O . THR A 1 74 ? -1.697 -8.345 -2.579 1.00 92.81 74 THR A O 1
ATOM 593 N N . THR A 1 75 ? -0.205 -6.680 -2.465 1.00 94.31 75 THR A N 1
ATOM 594 C CA . THR A 1 75 ? -1.090 -5.723 -1.783 1.00 94.31 75 THR A CA 1
ATOM 595 C C . THR A 1 75 ? -2.313 -5.421 -2.645 1.00 94.31 75 THR A C 1
ATOM 597 O O . THR A 1 75 ? -3.441 -5.531 -2.174 1.00 94.31 75 THR A O 1
ATOM 600 N N . TRP A 1 76 ? -2.092 -5.120 -3.928 1.00 90.44 76 TRP A N 1
ATOM 601 C CA . TRP A 1 76 ? -3.160 -4.847 -4.890 1.00 90.44 76 TRP A CA 1
ATOM 602 C C . TRP A 1 76 ? -4.127 -6.028 -5.047 1.00 90.44 76 TRP A C 1
ATOM 604 O O . TRP A 1 76 ? -5.338 -5.885 -4.908 1.00 90.44 76 TRP A O 1
ATOM 614 N N . THR A 1 77 ? -3.590 -7.222 -5.289 1.00 92.38 77 THR A N 1
ATOM 615 C CA . THR A 1 77 ? -4.396 -8.437 -5.487 1.00 92.38 77 THR A CA 1
ATOM 616 C C . THR A 1 77 ? -5.095 -8.904 -4.211 1.00 92.38 77 THR A C 1
ATOM 618 O O . THR A 1 77 ? -6.210 -9.408 -4.287 1.00 92.38 77 THR A O 1
ATOM 621 N N . THR A 1 78 ? -4.494 -8.702 -3.035 1.00 95.62 78 THR A N 1
ATOM 622 C CA . THR A 1 78 ? -5.133 -9.020 -1.745 1.00 95.62 78 THR A CA 1
ATOM 623 C C . THR A 1 78 ? -6.345 -8.130 -1.515 1.00 95.62 78 THR A C 1
ATOM 625 O O . THR A 1 78 ? -7.406 -8.642 -1.177 1.00 95.62 78 THR A O 1
ATOM 628 N N . 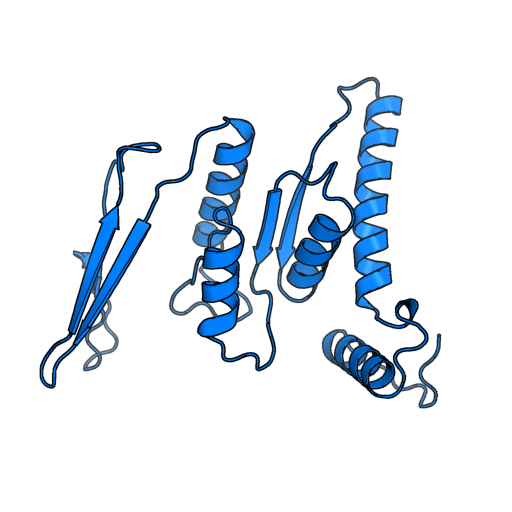ALA A 1 79 ? -6.222 -6.825 -1.780 1.00 93.44 79 ALA A N 1
ATOM 629 C CA . ALA A 1 79 ? -7.350 -5.901 -1.697 1.00 93.44 79 ALA A CA 1
ATOM 630 C C . ALA A 1 79 ? -8.465 -6.246 -2.696 1.00 93.44 79 ALA A C 1
ATOM 632 O O . ALA A 1 79 ? -9.638 -6.096 -2.378 1.00 93.44 79 ALA A O 1
ATOM 633 N N . ALA A 1 80 ? -8.113 -6.737 -3.890 1.00 91.00 80 ALA A N 1
ATOM 634 C CA . ALA A 1 80 ? -9.094 -7.152 -4.890 1.00 91.00 80 ALA A CA 1
ATOM 635 C C . ALA A 1 80 ? -9.862 -8.427 -4.491 1.00 91.00 80 ALA A C 1
ATOM 637 O O . ALA A 1 80 ? -11.058 -8.524 -4.753 1.00 91.00 80 ALA A O 1
ATOM 638 N N . VAL A 1 81 ? -9.185 -9.403 -3.876 1.00 94.25 81 VAL A N 1
ATOM 639 C CA . VAL A 1 81 ? -9.785 -10.695 -3.494 1.00 94.25 81 VAL A CA 1
ATOM 640 C C . VAL A 1 81 ? -10.545 -10.616 -2.166 1.00 94.25 81 VAL A C 1
ATOM 642 O O . VAL A 1 81 ? -11.569 -11.276 -2.020 1.00 94.25 81 VAL A O 1
ATOM 645 N N . ASP A 1 82 ? -10.066 -9.821 -1.207 1.00 95.81 82 ASP A N 1
ATOM 646 C CA . ASP A 1 82 ? -10.644 -9.675 0.137 1.00 95.81 82 ASP A CA 1
ATOM 647 C C . ASP A 1 82 ? -11.101 -8.230 0.393 1.00 95.81 82 ASP A C 1
ATOM 649 O O . ASP A 1 82 ? -10.722 -7.575 1.366 1.00 95.81 82 ASP A O 1
ATOM 653 N N . ASN A 1 83 ? -11.911 -7.713 -0.532 1.00 91.69 83 ASN A N 1
ATOM 654 C CA . ASN A 1 83 ? -12.408 -6.334 -0.517 1.00 91.69 83 ASN A CA 1
ATOM 655 C C . ASN A 1 83 ? -13.417 -6.039 0.611 1.00 91.69 83 ASN A C 1
ATOM 657 O O . ASN A 1 83 ? -13.788 -4.885 0.808 1.00 91.69 83 ASN A O 1
ATOM 661 N N . VAL A 1 84 ? -13.863 -7.066 1.342 1.00 93.56 84 VAL A N 1
ATOM 662 C CA . VAL A 1 84 ? -14.764 -6.924 2.492 1.00 93.56 84 VAL A CA 1
ATOM 663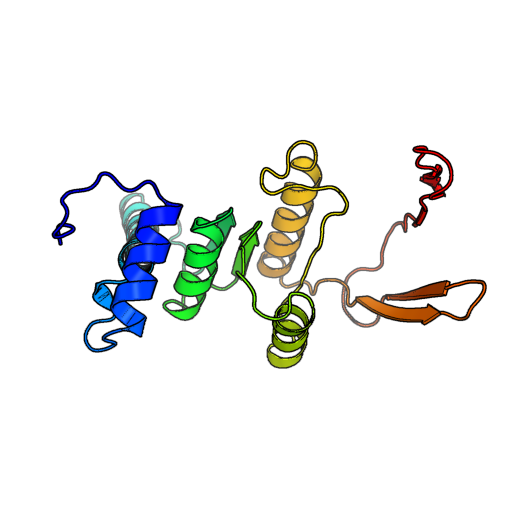 C C . VAL A 1 84 ? -13.978 -6.545 3.744 1.00 93.56 84 VAL A C 1
ATOM 665 O O . VAL A 1 84 ? -14.409 -5.672 4.494 1.00 93.56 84 VAL A O 1
ATOM 668 N N . ARG A 1 85 ? -12.820 -7.179 3.977 1.00 96.81 85 ARG A N 1
ATOM 669 C CA . ARG A 1 85 ? -11.982 -6.899 5.154 1.00 96.81 85 ARG A CA 1
ATOM 670 C C . ARG A 1 85 ? -10.938 -5.825 4.882 1.00 96.81 85 ARG A C 1
ATOM 672 O O . ARG A 1 85 ? -10.574 -5.086 5.794 1.00 96.81 85 ARG A O 1
ATOM 679 N N . VAL A 1 86 ? -10.439 -5.718 3.652 1.00 96.38 86 VAL A N 1
ATOM 680 C CA . VAL A 1 86 ? -9.426 -4.722 3.291 1.00 96.38 86 VAL A CA 1
ATOM 681 C C . VAL A 1 86 ? -10.093 -3.393 2.939 1.00 96.38 86 VAL A C 1
ATOM 683 O O . VAL A 1 86 ? -10.617 -3.219 1.845 1.00 96.38 86 VAL A O 1
ATOM 686 N N . ILE A 1 87 ? -10.007 -2.428 3.855 1.00 93.69 87 ILE A N 1
ATOM 687 C CA . ILE A 1 87 ? -10.580 -1.079 3.692 1.00 93.69 87 ILE A CA 1
ATOM 688 C C . ILE A 1 87 ? -9.564 -0.048 3.182 1.00 93.69 87 ILE A C 1
ATOM 690 O O . ILE A 1 87 ? -9.906 1.105 2.930 1.00 93.69 87 ILE A O 1
ATOM 694 N N . GLY A 1 88 ? -8.300 -0.448 3.025 1.00 92.00 88 GLY A N 1
ATOM 695 C CA . GLY A 1 88 ? -7.248 0.399 2.477 1.00 92.00 88 GLY A CA 1
ATOM 696 C C . GLY A 1 88 ? -6.044 -0.400 1.995 1.00 92.00 88 GLY A C 1
ATOM 697 O O . GLY A 1 88 ? -5.621 -1.361 2.636 1.00 92.00 88 GLY A O 1
ATOM 698 N N . ALA A 1 89 ? -5.461 0.023 0.877 1.00 93.50 89 ALA A N 1
ATOM 699 C CA . ALA A 1 89 ? -4.300 -0.619 0.274 1.00 93.50 89 ALA A CA 1
ATOM 700 C C . ALA A 1 89 ? -3.253 0.427 -0.117 1.00 93.50 89 ALA A C 1
ATOM 702 O O . ALA A 1 89 ? -3.569 1.401 -0.798 1.00 93.50 89 ALA A O 1
ATOM 703 N N . ILE A 1 90 ? -1.998 0.207 0.282 1.00 93.50 90 ILE A N 1
ATOM 704 C CA . ILE A 1 90 ? -0.866 1.087 -0.029 1.00 93.50 90 ILE A CA 1
ATOM 705 C C . ILE A 1 90 ? 0.237 0.284 -0.748 1.00 93.50 90 ILE A C 1
ATOM 707 O O . ILE A 1 90 ? 1.215 -0.127 -0.110 1.00 93.50 90 ILE A O 1
ATOM 711 N N . PRO A 1 91 ? 0.109 0.015 -2.062 1.00 91.62 91 PRO A N 1
ATOM 712 C CA . PRO A 1 91 ? 1.201 -0.539 -2.858 1.00 91.62 91 PRO A CA 1
ATOM 713 C C . PRO A 1 91 ? 2.336 0.486 -3.003 1.00 91.62 91 PRO A C 1
ATOM 715 O O . PRO A 1 91 ? 2.096 1.638 -3.361 1.00 91.62 91 PRO A O 1
ATOM 718 N N . ILE A 1 92 ? 3.579 0.074 -2.752 1.00 90.62 92 ILE A N 1
ATOM 719 C CA . ILE A 1 92 ? 4.769 0.937 -2.830 1.00 90.62 92 ILE A CA 1
ATOM 720 C C . ILE A 1 92 ? 5.685 0.404 -3.930 1.00 90.62 92 ILE A C 1
ATOM 722 O O . ILE A 1 92 ? 5.920 -0.800 -3.997 1.00 90.62 92 ILE A O 1
ATOM 726 N N . VAL A 1 93 ? 6.199 1.283 -4.798 1.00 85.94 93 VAL A N 1
ATOM 727 C CA . VAL A 1 93 ? 7.068 0.923 -5.944 1.00 85.94 93 VAL A CA 1
ATOM 728 C C . VAL A 1 93 ? 6.577 -0.313 -6.717 1.00 85.94 93 VAL A C 1
ATOM 730 O O . VAL A 1 93 ? 7.351 -1.190 -7.097 1.00 85.94 93 VAL A O 1
ATOM 733 N N . MET A 1 94 ? 5.255 -0.406 -6.905 1.00 83.56 94 MET A N 1
ATOM 734 C CA . MET A 1 94 ? 4.622 -1.472 -7.677 1.00 83.56 94 MET A CA 1
ATOM 735 C C . MET A 1 94 ? 4.917 -1.237 -9.155 1.00 83.56 94 MET A C 1
ATOM 737 O O . MET A 1 94 ? 4.352 -0.334 -9.771 1.00 83.56 94 MET A O 1
ATOM 741 N N . ASP A 1 95 ? 5.842 -2.019 -9.702 1.00 69.62 95 ASP A N 1
ATOM 742 C CA . ASP A 1 95 ? 6.267 -1.848 -11.085 1.00 69.62 95 ASP A CA 1
ATOM 743 C C . ASP A 1 95 ? 5.225 -2.437 -12.040 1.00 69.62 95 ASP A C 1
ATOM 745 O O . ASP A 1 95 ? 4.910 -3.623 -11.964 1.00 69.62 95 ASP A O 1
ATOM 749 N N . MET A 1 96 ? 4.697 -1.607 -12.933 1.00 59.22 96 MET A N 1
ATOM 750 C CA . MET A 1 96 ? 3.883 -2.034 -14.066 1.00 59.22 96 MET A CA 1
ATOM 751 C C . MET A 1 96 ? 4.812 -2.006 -15.275 1.00 59.22 96 MET A C 1
ATOM 753 O O . MET A 1 96 ? 5.067 -0.940 -15.840 1.00 59.22 96 MET A O 1
ATOM 757 N N . ALA A 1 97 ? 5.371 -3.163 -15.628 1.00 45.62 97 ALA A N 1
ATOM 758 C CA . ALA A 1 97 ? 6.193 -3.282 -16.822 1.00 45.62 97 ALA A CA 1
ATOM 759 C C . ALA A 1 97 ? 5.345 -2.906 -18.054 1.00 45.62 97 ALA A C 1
ATOM 761 O O . ALA A 1 97 ? 4.357 -3.562 -18.364 1.00 45.62 97 ALA A O 1
ATOM 762 N N . ASP A 1 98 ? 5.733 -1.816 -18.712 1.00 44.69 98 ASP A N 1
ATOM 763 C CA . ASP A 1 98 ? 5.404 -1.459 -20.100 1.00 44.69 98 ASP A CA 1
ATOM 764 C C . ASP A 1 98 ? 3.943 -1.167 -20.503 1.00 44.69 98 ASP A C 1
ATOM 766 O O . ASP A 1 98 ? 3.660 -0.931 -21.676 1.00 44.69 98 ASP A O 1
ATOM 770 N N . PHE A 1 99 ? 2.998 -1.055 -19.567 1.00 44.75 99 PHE A N 1
ATOM 771 C CA . PHE A 1 99 ? 1.788 -0.272 -19.855 1.00 44.75 99 PHE A CA 1
ATOM 772 C C . PHE A 1 99 ? 2.214 1.186 -19.937 1.00 44.75 99 PHE A C 1
ATOM 774 O O . PHE A 1 99 ? 2.907 1.617 -19.017 1.00 44.75 99 PHE A O 1
ATOM 781 N N . GLN A 1 100 ? 1.856 1.918 -21.006 1.00 48.28 100 GLN A N 1
ATOM 782 C CA . GLN A 1 100 ? 2.197 3.339 -21.192 1.00 48.28 100 GLN A CA 1
ATOM 783 C C . GLN A 1 100 ? 2.196 4.051 -19.830 1.00 48.28 100 GLN A C 1
ATOM 785 O O . GLN A 1 100 ? 1.136 4.286 -19.252 1.00 48.28 100 GLN A O 1
ATOM 790 N N . LYS A 1 101 ? 3.395 4.285 -19.265 1.00 52.72 101 LYS A N 1
ATOM 791 C CA . LYS A 1 101 ? 3.595 4.490 -17.809 1.00 52.72 101 LYS A CA 1
ATOM 792 C C . LYS A 1 101 ? 2.810 5.672 -17.244 1.00 52.72 101 LYS A C 1
ATOM 794 O O . LYS A 1 101 ? 2.621 5.782 -16.030 1.00 52.72 101 LYS A O 1
ATOM 799 N N . ASP A 1 102 ? 2.359 6.551 -18.126 1.00 57.06 102 ASP A N 1
ATOM 800 C CA . ASP A 1 102 ? 1.557 7.702 -17.777 1.00 57.06 102 ASP A CA 1
ATOM 801 C C . ASP A 1 102 ? 0.048 7.456 -17.826 1.00 57.06 102 ASP A C 1
ATOM 803 O O . ASP A 1 102 ? -0.638 8.059 -17.010 1.00 57.06 102 ASP A O 1
ATOM 807 N N . THR A 1 103 ? -0.486 6.554 -18.655 1.00 68.19 103 THR A N 1
ATOM 808 C CA . THR A 1 103 ? -1.945 6.414 -18.801 1.00 68.19 103 THR A CA 1
ATOM 809 C C . THR A 1 103 ? -2.559 5.488 -17.762 1.00 68.19 103 THR A C 1
ATOM 811 O O . THR A 1 103 ? -3.513 5.897 -17.115 1.00 68.19 103 THR A O 1
ATOM 814 N N . PHE A 1 104 ? -1.984 4.308 -17.491 1.00 73.75 104 PHE A N 1
ATOM 815 C CA . PHE A 1 104 ? -2.615 3.319 -16.597 1.00 73.75 104 PHE A CA 1
ATOM 816 C C . PHE A 1 104 ? -2.966 3.891 -15.216 1.00 73.75 104 PHE A C 1
ATOM 818 O O . PHE A 1 104 ? -4.095 3.776 -14.749 1.00 73.75 104 PHE A O 1
ATOM 825 N N . TRP A 1 105 ? -2.003 4.535 -14.551 1.00 74.75 105 TRP A N 1
ATOM 826 C CA . TRP A 1 105 ? -2.229 5.065 -13.206 1.00 74.75 105 TRP A CA 1
ATOM 827 C C . TRP A 1 105 ? -3.185 6.258 -13.190 1.00 74.75 105 TRP A C 1
ATOM 829 O O . TRP A 1 105 ? -3.894 6.459 -12.206 1.00 74.75 105 TRP A O 1
ATOM 839 N N . GLN A 1 106 ? -3.199 7.044 -14.268 1.00 73.50 106 GLN A N 1
ATOM 840 C CA . GLN A 1 106 ? -4.123 8.164 -14.426 1.00 73.50 106 GLN A CA 1
ATOM 841 C C . GLN A 1 106 ? -5.541 7.656 -14.693 1.00 73.50 106 GLN A C 1
ATOM 843 O O . GLN A 1 106 ? -6.480 8.102 -14.044 1.00 73.50 106 GLN A O 1
ATOM 848 N N . GLU A 1 107 ? -5.695 6.680 -15.584 1.00 75.44 107 GLU A N 1
ATOM 849 C CA . GLU A 1 107 ? -6.962 6.014 -15.885 1.00 75.44 107 GLU A CA 1
ATOM 850 C C . GLU A 1 107 ? -7.523 5.302 -14.660 1.00 75.44 107 GLU A C 1
ATOM 852 O O . GLU A 1 107 ? -8.706 5.437 -14.368 1.00 75.44 107 GLU A O 1
ATOM 857 N N . LEU A 1 108 ? -6.677 4.618 -13.886 1.00 73.94 108 LEU A N 1
ATOM 858 C CA . LEU A 1 108 ? -7.087 3.992 -12.636 1.00 73.94 108 LEU A CA 1
ATOM 859 C C . LEU A 1 108 ? -7.607 5.031 -11.637 1.00 73.94 108 LEU A C 1
ATOM 861 O O . LEU A 1 108 ? -8.661 4.831 -11.040 1.00 73.94 108 LEU A O 1
ATOM 865 N N . GLN A 1 109 ? -6.898 6.150 -11.477 1.00 74.06 109 GLN A N 1
ATOM 866 C CA . GLN A 1 109 ? -7.341 7.245 -10.617 1.00 74.06 109 GLN A CA 1
ATOM 867 C C . GLN A 1 109 ? -8.682 7.836 -11.082 1.00 74.06 109 GLN A C 1
ATOM 869 O O . GLN A 1 109 ? -9.549 8.108 -10.252 1.00 74.06 109 GLN A O 1
ATOM 874 N N . LEU A 1 110 ? -8.868 8.003 -12.394 1.00 72.31 110 LEU A N 1
ATOM 875 C CA . LEU A 1 110 ? -10.123 8.478 -12.984 1.00 72.31 110 LEU A CA 1
ATOM 876 C C . LEU A 1 110 ? -11.269 7.472 -12.802 1.00 72.31 110 LEU A C 1
ATOM 878 O O . LEU A 1 110 ? -12.398 7.882 -12.549 1.00 72.31 110 LEU A O 1
ATOM 882 N N . ALA A 1 111 ? -10.986 6.173 -12.914 1.00 69.06 111 ALA A N 1
ATOM 883 C CA . ALA A 1 111 ? -11.984 5.111 -12.858 1.00 69.06 111 ALA A CA 1
ATOM 884 C C . ALA A 1 111 ? -12.478 4.815 -11.436 1.00 69.06 111 ALA A C 1
ATOM 886 O O . ALA A 1 111 ? -13.636 4.443 -11.260 1.00 69.06 111 ALA A O 1
ATOM 887 N N . THR A 1 112 ? -11.622 4.955 -10.419 1.00 69.38 112 THR A N 1
ATOM 888 C CA . THR A 1 112 ? -11.982 4.594 -9.038 1.00 69.38 112 THR A CA 1
ATOM 889 C C . THR A 1 112 ? -12.468 5.775 -8.209 1.00 69.38 112 THR A C 1
ATOM 891 O O . THR A 1 112 ? -13.140 5.558 -7.204 1.00 69.38 112 THR A O 1
ATOM 894 N N . GLY A 1 113 ? -12.092 7.014 -8.555 1.00 62.94 113 GLY A N 1
ATOM 895 C CA . GLY A 1 113 ? -12.422 8.226 -7.790 1.00 62.94 113 GLY A CA 1
ATOM 896 C C . GLY A 1 113 ? -11.848 8.288 -6.360 1.00 62.94 113 GLY A C 1
ATOM 897 O O . GLY A 1 113 ? -11.901 9.341 -5.732 1.00 62.94 113 GLY A O 1
ATOM 898 N N . GLY A 1 114 ? -11.278 7.188 -5.852 1.00 66.44 114 GLY A N 1
ATOM 899 C CA . GLY A 1 114 ? -10.707 7.036 -4.508 1.00 66.44 114 GLY A CA 1
ATOM 900 C C . GLY A 1 114 ? -9.245 6.576 -4.492 1.00 66.44 114 GLY A C 1
ATOM 901 O O . GLY A 1 114 ? -8.674 6.380 -3.420 1.00 66.44 114 GLY A O 1
ATOM 902 N N . THR A 1 115 ? -8.612 6.396 -5.656 1.00 73.06 115 THR A N 1
ATOM 903 C CA . THR A 1 115 ? -7.182 6.069 -5.742 1.00 73.06 115 THR A CA 1
ATOM 904 C C . THR A 1 115 ? -6.333 7.339 -5.734 1.00 73.06 115 THR A C 1
ATOM 906 O O . THR A 1 115 ? -6.548 8.257 -6.522 1.00 73.06 115 THR A O 1
ATOM 909 N N . TYR A 1 116 ? -5.311 7.365 -4.879 1.00 75.88 116 TYR A N 1
ATOM 910 C CA . TYR A 1 116 ? -4.310 8.429 -4.838 1.00 75.88 116 TYR A CA 1
ATOM 911 C C . TYR A 1 116 ? -2.990 7.917 -5.410 1.00 75.88 116 TYR A C 1
ATOM 913 O O . TYR A 1 116 ? -2.457 6.910 -4.946 1.00 75.88 116 TYR A O 1
ATOM 921 N N . LEU A 1 117 ? -2.434 8.634 -6.388 1.00 78.75 117 LEU A N 1
ATOM 922 C CA . LEU A 1 117 ? -1.105 8.357 -6.924 1.00 78.75 117 LEU A CA 1
ATOM 923 C C . LEU A 1 117 ? -0.096 9.370 -6.379 1.00 78.75 117 LEU A C 1
ATOM 925 O O . LEU A 1 117 ? -0.225 10.574 -6.600 1.00 78.75 117 LEU A O 1
ATOM 929 N N . ARG A 1 118 ? 0.962 8.880 -5.725 1.00 81.94 118 ARG A N 1
ATOM 930 C CA . ARG A 1 118 ? 2.092 9.703 -5.282 1.00 81.94 118 ARG A CA 1
ATOM 931 C C . ARG A 1 118 ? 3.372 9.271 -5.986 1.00 81.94 118 ARG A C 1
ATOM 933 O O . ARG A 1 118 ? 3.828 8.147 -5.812 1.00 81.94 118 ARG A O 1
ATOM 940 N N . ARG A 1 119 ? 3.981 10.189 -6.738 1.00 80.56 119 ARG A N 1
ATOM 941 C CA . ARG A 1 119 ? 5.310 10.010 -7.342 1.00 80.56 119 ARG A CA 1
ATOM 942 C C . ARG A 1 119 ? 6.352 10.727 -6.479 1.00 80.56 119 ARG A C 1
ATOM 944 O O . ARG A 1 119 ? 6.149 11.887 -6.125 1.00 80.56 119 ARG A O 1
ATOM 951 N N . LEU A 1 120 ? 7.447 10.046 -6.138 1.00 78.75 120 LEU A N 1
ATOM 952 C CA . LEU A 1 120 ? 8.572 10.621 -5.395 1.00 78.75 120 LEU A CA 1
ATOM 953 C C . LEU A 1 120 ? 9.697 11.000 -6.370 1.00 78.75 120 LEU A C 1
ATOM 955 O O . LEU A 1 120 ? 10.292 10.111 -6.978 1.00 78.75 120 LEU A O 1
ATOM 959 N N . PRO A 1 121 ? 9.988 12.299 -6.567 1.00 77.31 121 PRO A N 1
ATOM 960 C CA . PRO A 1 121 ? 11.038 12.717 -7.489 1.00 77.31 121 PRO A CA 1
ATOM 961 C C . PRO A 1 121 ? 12.415 12.241 -7.023 1.00 77.31 121 PRO A C 1
ATOM 963 O O . PRO A 1 121 ? 12.795 12.503 -5.886 1.00 77.31 121 PRO A O 1
ATOM 966 N N . ASN A 1 122 ? 13.201 11.656 -7.931 1.00 77.25 122 ASN A N 1
ATOM 967 C CA . ASN A 1 122 ? 14.550 11.133 -7.659 1.00 77.25 122 ASN A CA 1
ATOM 968 C C . ASN A 1 122 ? 14.594 9.966 -6.658 1.00 77.25 122 ASN A C 1
ATOM 970 O O . ASN A 1 122 ? 15.653 9.683 -6.104 1.00 77.25 122 ASN A O 1
ATOM 974 N N . ALA A 1 123 ? 13.465 9.297 -6.426 1.00 81.19 123 ALA A N 1
ATOM 975 C CA . ALA A 1 123 ? 13.458 7.996 -5.778 1.00 81.19 123 ALA A CA 1
ATOM 976 C C . ALA A 1 123 ? 13.678 6.915 -6.843 1.00 81.19 123 ALA A C 1
ATOM 978 O O . ALA A 1 123 ? 12.972 6.880 -7.853 1.00 81.19 123 ALA A O 1
ATOM 979 N N . ASP A 1 124 ? 14.661 6.049 -6.618 1.00 79.94 124 ASP A N 1
ATOM 980 C CA . ASP A 1 124 ? 14.810 4.814 -7.381 1.00 79.94 124 ASP A CA 1
ATOM 981 C C . ASP A 1 124 ? 13.927 3.696 -6.789 1.00 79.94 124 ASP A C 1
ATOM 983 O O . ASP A 1 124 ? 13.124 3.917 -5.876 1.00 79.94 124 ASP A O 1
ATOM 987 N N . HIS A 1 125 ? 14.083 2.472 -7.299 1.00 83.94 125 HIS A N 1
ATOM 988 C CA . HIS A 1 125 ? 13.311 1.310 -6.845 1.00 83.94 125 HIS A CA 1
ATOM 989 C C . HIS A 1 125 ? 13.529 0.958 -5.366 1.00 83.94 125 HIS A C 1
ATOM 991 O O . HIS A 1 125 ? 12.658 0.352 -4.744 1.00 83.94 125 HIS A O 1
ATOM 997 N N . SER A 1 126 ? 14.676 1.331 -4.793 1.00 83.00 126 SER A N 1
ATOM 998 C CA . SER A 1 126 ? 14.970 1.113 -3.373 1.00 83.00 126 SER A CA 1
ATOM 999 C C . SER A 1 126 ? 14.272 2.132 -2.474 1.00 83.00 126 SER A C 1
ATOM 1001 O O . SER A 1 126 ? 14.063 1.861 -1.294 1.00 83.00 126 SER A O 1
ATOM 1003 N N . CYS A 1 127 ? 13.903 3.295 -3.029 1.00 85.50 127 CYS A N 1
ATOM 1004 C CA . CYS A 1 127 ? 13.438 4.460 -2.278 1.00 85.50 127 CYS A CA 1
ATOM 1005 C C . CYS A 1 127 ? 14.420 4.934 -1.194 1.00 85.50 127 CYS A C 1
ATOM 1007 O O . CYS A 1 127 ? 14.004 5.626 -0.259 1.00 85.50 127 CYS A O 1
ATOM 1009 N N . ALA A 1 128 ? 15.708 4.604 -1.327 1.00 84.62 128 ALA A N 1
ATOM 1010 C CA . ALA A 1 128 ? 16.739 5.040 -0.399 1.00 84.62 128 ALA A CA 1
ATOM 1011 C C . ALA A 1 128 ? 16.736 6.572 -0.260 1.00 84.62 128 ALA A C 1
ATOM 1013 O O . ALA A 1 128 ? 16.607 7.319 -1.240 1.00 84.62 128 ALA A O 1
ATOM 1014 N N . GLY A 1 129 ? 16.818 7.046 0.981 1.00 86.25 129 GLY A N 1
ATOM 1015 C CA . GLY A 1 129 ? 16.771 8.468 1.326 1.00 86.25 129 GLY A CA 1
ATOM 1016 C C . GLY A 1 129 ? 15.374 9.100 1.272 1.00 86.25 129 GLY A C 1
ATOM 1017 O O . GLY A 1 129 ? 15.243 10.306 1.485 1.00 86.25 129 GLY A O 1
ATOM 1018 N N . HIS A 1 130 ? 14.324 8.322 0.988 1.00 87.94 130 HIS A N 1
ATOM 1019 C CA . HIS A 1 130 ? 12.933 8.783 0.949 1.00 87.94 130 HIS A CA 1
ATOM 1020 C C . HIS A 1 130 ? 12.033 8.071 1.973 1.00 87.94 130 HIS A C 1
ATOM 1022 O O . HIS A 1 130 ? 10.810 8.218 1.936 1.00 87.94 130 HIS A O 1
ATOM 1028 N N . GLU A 1 131 ? 12.609 7.339 2.923 1.00 88.50 131 GLU A N 1
ATOM 1029 C CA . GLU A 1 131 ? 11.909 6.491 3.892 1.00 88.50 131 GLU A CA 1
ATOM 1030 C C . GLU A 1 131 ? 10.954 7.309 4.766 1.00 88.50 131 GLU A C 1
ATOM 1032 O O . GLU A 1 131 ? 9.780 6.968 4.905 1.00 88.50 131 GLU A O 1
ATOM 1037 N N . ILE A 1 132 ? 11.427 8.448 5.286 1.00 86.88 132 ILE A N 1
ATOM 1038 C CA . ILE A 1 132 ? 10.610 9.377 6.083 1.00 86.88 132 ILE A CA 1
ATOM 1039 C C . ILE A 1 132 ? 9.421 9.873 5.254 1.00 86.88 132 ILE A C 1
ATOM 1041 O O . ILE A 1 132 ? 8.286 9.905 5.723 1.00 86.88 132 ILE A O 1
ATOM 1045 N N . SER A 1 133 ? 9.671 10.221 3.991 1.00 87.44 133 SER A N 1
ATOM 1046 C CA . SER A 1 133 ? 8.641 10.687 3.067 1.00 87.44 133 SER A CA 1
ATOM 1047 C C . SER A 1 133 ? 7.585 9.608 2.810 1.00 87.44 133 SER A C 1
ATOM 1049 O O . SER A 1 133 ? 6.390 9.909 2.844 1.00 87.44 133 SER A O 1
ATOM 1051 N N . LEU A 1 134 ? 7.993 8.356 2.579 1.00 88.94 134 LEU A N 1
ATOM 1052 C CA . LEU A 1 134 ? 7.087 7.214 2.416 1.00 88.94 134 LEU A CA 1
ATOM 1053 C C . LEU A 1 134 ? 6.244 6.985 3.670 1.00 88.94 134 LEU A C 1
ATOM 1055 O O . LEU A 1 134 ? 5.018 6.917 3.572 1.00 88.94 134 LEU A O 1
ATOM 1059 N N . PHE A 1 135 ? 6.888 6.950 4.838 1.00 89.81 135 PHE A N 1
ATOM 1060 C CA . PHE A 1 135 ? 6.220 6.753 6.120 1.00 89.81 135 PHE A CA 1
ATOM 1061 C C . PHE A 1 135 ? 5.142 7.811 6.371 1.00 89.81 135 PHE A C 1
ATOM 1063 O O . PHE A 1 135 ? 4.019 7.463 6.735 1.00 89.81 135 PHE A O 1
ATOM 1070 N N . TRP A 1 136 ? 5.435 9.092 6.117 1.00 89.38 136 TRP A N 1
ATOM 1071 C CA . TRP A 1 136 ? 4.445 10.159 6.272 1.00 89.38 136 TRP A CA 1
ATOM 1072 C C . TRP A 1 136 ? 3.214 9.945 5.397 1.00 89.38 136 TRP A C 1
ATOM 1074 O O . TRP A 1 136 ? 2.101 10.107 5.882 1.00 89.38 136 TRP A O 1
ATOM 1084 N N . THR A 1 137 ? 3.381 9.520 4.144 1.00 88.81 137 THR A N 1
ATOM 1085 C CA . THR A 1 137 ? 2.230 9.229 3.278 1.00 88.81 137 THR A CA 1
ATOM 1086 C C . THR A 1 137 ? 1.441 8.018 3.730 1.00 88.81 137 THR A C 1
ATOM 1088 O O . THR A 1 137 ? 0.215 8.098 3.766 1.00 88.81 137 THR A O 1
ATOM 1091 N N . MET A 1 138 ? 2.114 6.928 4.104 1.00 91.62 138 MET A N 1
ATOM 1092 C CA . MET A 1 138 ? 1.435 5.748 4.641 1.00 91.62 138 MET A CA 1
ATOM 1093 C C . MET A 1 138 ? 0.619 6.115 5.880 1.00 91.62 138 MET A C 1
ATOM 1095 O O . MET A 1 138 ? -0.560 5.781 5.969 1.00 91.62 138 MET A O 1
ATOM 1099 N N . ARG A 1 139 ? 1.225 6.876 6.799 1.00 91.88 139 ARG A N 1
ATOM 1100 C CA . ARG A 1 139 ? 0.571 7.378 8.006 1.00 91.88 139 ARG A CA 1
ATOM 1101 C C . ARG A 1 139 ? -0.622 8.269 7.672 1.00 91.88 139 ARG A C 1
ATOM 1103 O O . ARG A 1 139 ? -1.680 8.077 8.255 1.00 91.88 139 ARG A O 1
ATOM 1110 N N . SER A 1 140 ? -0.476 9.232 6.762 1.00 89.25 140 SER A N 1
ATOM 1111 C CA . SER A 1 140 ? -1.570 10.134 6.380 1.00 89.25 140 SER A CA 1
ATOM 1112 C C . SER A 1 140 ? -2.754 9.381 5.780 1.00 89.25 140 SER A C 1
ATOM 1114 O O . SER A 1 140 ? -3.889 9.656 6.153 1.00 89.25 140 SER A O 1
ATOM 1116 N N . PHE A 1 141 ? -2.499 8.411 4.899 1.00 90.44 141 PHE A N 1
ATOM 1117 C CA . PHE A 1 141 ? -3.552 7.576 4.323 1.00 90.44 141 PHE A CA 1
ATOM 1118 C C . PHE A 1 141 ? -4.225 6.701 5.389 1.00 90.44 141 PHE A C 1
ATOM 1120 O O . PHE A 1 141 ? -5.449 6.682 5.493 1.00 90.44 141 PHE A O 1
ATOM 1127 N N . TYR A 1 142 ? -3.441 6.044 6.245 1.00 92.62 142 TYR A N 1
ATOM 1128 C CA . TYR A 1 142 ? -3.985 5.262 7.354 1.00 92.62 142 TYR A CA 1
ATOM 1129 C C . TYR A 1 142 ? -4.870 6.118 8.272 1.00 92.62 142 TYR A C 1
ATOM 1131 O O . TYR A 1 142 ? -5.998 5.738 8.570 1.00 92.62 142 TYR A O 1
ATOM 1139 N N . LEU A 1 143 ? -4.395 7.303 8.668 1.00 91.88 143 LEU A N 1
ATOM 1140 C CA . LEU A 1 143 ? -5.157 8.225 9.508 1.00 91.88 143 LEU A CA 1
ATOM 1141 C C . LEU A 1 143 ? -6.417 8.746 8.812 1.00 91.88 143 LEU A C 1
ATOM 1143 O O . LEU A 1 143 ? -7.426 8.910 9.485 1.00 91.88 143 LEU A O 1
ATOM 1147 N N . SER A 1 144 ? -6.407 8.963 7.491 1.00 89.25 144 SER A N 1
ATOM 1148 C CA . SER A 1 144 ? -7.633 9.353 6.775 1.00 89.25 144 SER A CA 1
ATOM 1149 C C . SER A 1 144 ? -8.735 8.302 6.881 1.00 89.25 144 SER A C 1
ATOM 1151 O O . SER A 1 144 ? -9.893 8.655 7.084 1.00 89.25 144 SER A O 1
ATOM 1153 N N . ILE A 1 145 ? -8.366 7.019 6.822 1.00 90.62 145 ILE A N 1
ATOM 1154 C CA . ILE A 1 145 ? -9.304 5.906 6.990 1.00 90.62 145 ILE A CA 1
ATOM 1155 C C . ILE A 1 145 ? -9.741 5.815 8.453 1.00 90.62 145 ILE A C 1
ATOM 1157 O O . ILE A 1 145 ? -10.933 5.803 8.741 1.00 90.62 145 ILE A O 1
ATOM 1161 N N . TYR A 1 146 ? -8.778 5.798 9.377 1.00 91.00 146 TYR A N 1
ATOM 1162 C CA . TYR A 1 146 ? -9.034 5.623 10.805 1.00 91.00 146 TYR A CA 1
ATOM 1163 C C . TYR A 1 146 ? -9.885 6.752 11.405 1.00 91.00 146 TYR A C 1
ATOM 1165 O O . TYR A 1 146 ? -10.800 6.499 12.180 1.00 91.00 146 TYR A O 1
ATOM 1173 N N . GLU A 1 147 ? -9.606 8.004 11.039 1.00 91.31 147 GLU A N 1
ATOM 1174 C CA . GLU A 1 147 ? -10.349 9.173 11.522 1.00 91.31 147 GLU A CA 1
ATOM 1175 C C . GLU A 1 147 ? -11.591 9.486 10.675 1.00 91.31 147 GLU A C 1
ATOM 1177 O O . GLU A 1 147 ? -12.300 10.445 10.980 1.00 91.31 147 GLU A O 1
ATOM 1182 N N . ASN A 1 148 ? -11.842 8.722 9.604 1.00 88.88 148 ASN A N 1
ATOM 1183 C CA . ASN A 1 148 ? -12.871 9.002 8.601 1.00 88.88 148 ASN A CA 1
ATOM 1184 C C . ASN A 1 148 ? -12.811 10.456 8.084 1.00 88.88 148 ASN A C 1
ATOM 1186 O O . ASN A 1 148 ? -13.822 11.153 7.966 1.00 88.88 148 ASN A O 1
ATOM 1190 N N . LYS A 1 149 ? -11.593 10.944 7.824 1.00 85.88 149 LYS A N 1
ATOM 1191 C CA . LYS A 1 149 ? -11.341 12.295 7.311 1.00 85.88 149 LYS A CA 1
ATOM 1192 C C . LYS A 1 149 ? -10.856 12.208 5.872 1.00 85.88 149 LYS A C 1
ATOM 1194 O O . LYS A 1 149 ? -9.851 11.544 5.629 1.00 85.88 149 LYS A O 1
ATOM 1199 N N . PRO A 1 150 ? -11.492 12.906 4.919 1.00 81.25 150 PRO A N 1
ATOM 1200 C CA . PRO A 1 150 ? -11.045 12.863 3.537 1.00 81.25 150 PRO A CA 1
ATOM 1201 C C . PRO A 1 150 ? -9.651 13.483 3.399 1.00 81.25 150 PRO A C 1
ATOM 1203 O O . PRO A 1 150 ? -9.323 14.483 4.048 1.00 81.25 150 PRO A O 1
ATOM 1206 N N . LEU A 1 151 ? -8.831 12.885 2.535 1.00 80.19 151 LEU A N 1
ATOM 1207 C CA . LEU A 1 151 ? -7.562 13.477 2.124 1.00 80.19 151 LEU A CA 1
ATOM 1208 C C . LEU A 1 151 ? -7.817 14.740 1.281 1.00 80.19 151 LEU A C 1
ATOM 1210 O O . LEU A 1 151 ? -8.872 14.859 0.655 1.00 80.19 151 LEU A O 1
ATOM 1214 N N . PRO A 1 152 ? -6.859 15.682 1.235 1.00 76.50 152 PRO A N 1
ATOM 1215 C CA . PRO A 1 152 ? -6.983 16.865 0.394 1.00 76.50 152 PRO A CA 1
ATOM 1216 C C . PRO A 1 152 ? -7.157 16.493 -1.081 1.00 76.50 152 PRO A C 1
ATOM 1218 O O . PRO A 1 152 ? -6.399 15.682 -1.620 1.00 76.50 152 PRO A O 1
ATOM 1221 N N . SER A 1 153 ? -8.109 17.140 -1.751 1.00 75.94 153 SER A N 1
ATOM 1222 C CA . SER A 1 153 ? -8.265 17.024 -3.199 1.00 75.94 153 SER A CA 1
ATOM 1223 C C . SER A 1 153 ? -7.303 17.985 -3.899 1.00 75.94 153 SER A C 1
ATOM 1225 O O . SER A 1 153 ? -7.365 19.203 -3.713 1.00 75.94 153 SER A O 1
ATOM 1227 N N . LEU A 1 154 ? -6.379 17.431 -4.687 1.00 75.88 154 LEU A N 1
ATOM 1228 C CA . LEU A 1 154 ? -5.387 18.174 -5.460 1.00 75.88 154 LEU A CA 1
ATOM 1229 C C . LEU A 1 154 ? -5.595 17.899 -6.949 1.00 75.88 154 LEU A C 1
ATOM 1231 O O . LEU A 1 154 ? -5.485 16.760 -7.396 1.00 75.88 154 LEU A O 1
ATOM 1235 N N . ARG A 1 155 ? -5.802 18.961 -7.731 1.00 77.19 155 ARG A N 1
ATOM 1236 C CA . ARG A 1 155 ? -5.740 18.916 -9.197 1.00 77.19 155 ARG A CA 1
ATOM 1237 C C . ARG A 1 155 ? -4.595 19.785 -9.691 1.00 77.19 155 ARG A C 1
ATOM 1239 O O . ARG A 1 155 ? -4.330 20.842 -9.121 1.00 77.19 155 ARG A O 1
ATOM 1246 N N . TRP A 1 156 ? -3.941 19.392 -10.774 1.00 76.38 156 TRP A N 1
ATOM 1247 C CA . TRP A 1 156 ? -2.951 20.243 -11.426 1.00 76.38 156 TRP A CA 1
ATOM 1248 C C . TRP A 1 156 ? -3.200 20.359 -12.922 1.00 76.38 156 TRP A C 1
ATOM 1250 O O . TRP A 1 156 ? -3.702 19.443 -13.565 1.00 76.38 156 TRP A O 1
ATOM 1260 N N . MET A 1 157 ? -2.815 21.501 -13.479 1.00 80.00 157 MET A N 1
ATOM 1261 C CA . MET A 1 157 ? -2.788 21.745 -14.916 1.00 80.00 157 MET A CA 1
ATOM 1262 C C . MET A 1 157 ? -1.361 22.073 -15.323 1.00 80.00 157 MET A C 1
ATOM 1264 O O . MET A 1 157 ? -0.725 22.922 -14.696 1.00 80.00 157 MET A O 1
ATOM 1268 N N . LYS A 1 158 ? -0.864 21.411 -16.366 1.00 81.75 158 LYS A N 1
ATOM 1269 C CA . LYS A 1 158 ? 0.428 21.717 -16.976 1.00 81.75 158 LYS A CA 1
ATOM 1270 C C . LYS A 1 158 ? 0.176 22.438 -18.293 1.00 81.75 158 LYS A C 1
ATOM 1272 O O . LYS A 1 158 ? -0.489 21.894 -19.167 1.00 81.75 158 LYS A O 1
ATOM 1277 N N . THR A 1 159 ? 0.760 23.617 -18.442 1.00 85.69 159 THR A N 1
ATOM 1278 C CA . THR A 1 159 ? 0.751 24.364 -19.700 1.00 85.69 159 THR A CA 1
ATOM 1279 C C . THR A 1 159 ? 2.185 24.691 -20.073 1.00 85.69 159 THR A C 1
ATOM 1281 O O . THR A 1 159 ? 2.970 25.082 -19.211 1.00 85.69 159 THR A O 1
ATOM 1284 N N . SER A 1 160 ? 2.544 24.548 -21.344 1.00 88.44 160 SER A N 1
ATOM 1285 C CA . SER A 1 160 ? 3.864 24.932 -21.844 1.00 88.44 160 SER A CA 1
ATOM 1286 C C . SER A 1 160 ? 3.780 25.564 -23.222 1.00 88.44 160 SER A C 1
ATOM 1288 O O . SER A 1 160 ? 2.888 25.250 -24.005 1.00 88.44 160 SER A O 1
ATOM 1290 N N . ASN A 1 161 ? 4.735 26.441 -23.507 1.00 87.88 161 ASN A N 1
ATOM 1291 C CA . ASN A 1 161 ? 5.021 26.982 -24.828 1.00 87.88 161 ASN A CA 1
ATOM 1292 C C . ASN A 1 161 ? 6.521 26.801 -25.137 1.00 87.88 161 ASN A C 1
ATOM 1294 O O . ASN A 1 161 ? 7.246 26.156 -24.379 1.00 87.88 161 ASN A O 1
ATOM 1298 N N . ASN A 1 162 ? 6.989 27.388 -26.240 1.00 88.69 162 ASN A N 1
ATOM 1299 C CA . ASN A 1 162 ? 8.374 27.241 -26.703 1.00 88.69 162 ASN A CA 1
ATOM 1300 C C . ASN A 1 162 ? 9.431 27.854 -25.764 1.00 88.69 162 ASN A C 1
ATOM 1302 O O . ASN A 1 162 ? 10.615 27.606 -25.962 1.00 88.69 162 ASN A O 1
ATOM 1306 N N . THR A 1 163 ? 9.042 28.672 -24.780 1.00 83.31 163 THR A N 1
ATOM 1307 C CA . THR A 1 163 ? 9.986 29.363 -23.886 1.00 83.31 163 THR A CA 1
ATOM 1308 C C . THR A 1 163 ? 9.830 28.966 -22.422 1.00 83.31 163 THR A C 1
ATOM 1310 O O . THR A 1 163 ? 10.820 28.927 -21.700 1.00 83.31 163 THR A O 1
ATOM 1313 N N . HIS A 1 164 ? 8.613 28.664 -21.966 1.00 81.31 164 HIS A N 1
ATOM 1314 C CA . HIS A 1 164 ? 8.316 28.390 -20.563 1.00 81.31 164 HIS A CA 1
ATOM 1315 C C . HIS A 1 164 ? 7.155 27.404 -20.407 1.00 81.31 164 HIS A C 1
ATOM 1317 O O . HIS A 1 164 ? 6.282 27.274 -21.266 1.00 81.31 164 HIS A O 1
ATOM 1323 N N . GLY A 1 165 ? 7.104 26.753 -19.247 1.00 83.44 165 GLY A N 1
ATOM 1324 C CA . GLY A 1 165 ? 5.939 26.007 -18.791 1.00 83.44 165 GLY A CA 1
ATOM 1325 C C . GLY A 1 165 ? 5.576 26.374 -17.361 1.00 83.44 165 GLY A C 1
ATOM 1326 O O . GLY A 1 165 ? 6.442 26.726 -16.564 1.00 83.44 165 GLY A O 1
ATOM 1327 N N . TYR A 1 166 ? 4.291 26.292 -17.037 1.00 83.00 166 TYR A N 1
ATOM 1328 C CA . TYR A 1 166 ? 3.791 26.446 -15.681 1.00 83.00 166 TYR A CA 1
ATOM 1329 C C . TYR A 1 166 ? 2.938 25.243 -15.291 1.00 83.00 166 TYR A C 1
ATOM 1331 O O . TYR A 1 166 ? 2.196 24.679 -16.099 1.00 83.00 166 TYR A O 1
ATOM 1339 N N . ILE A 1 167 ? 3.047 24.863 -14.021 1.00 80.75 167 ILE A N 1
ATOM 1340 C CA . ILE A 1 167 ? 2.158 23.899 -13.382 1.00 80.75 167 ILE A CA 1
ATOM 1341 C C . ILE A 1 167 ? 1.299 24.691 -12.404 1.00 80.75 167 ILE A C 1
ATOM 1343 O O . ILE A 1 167 ? 1.816 25.303 -11.471 1.00 80.75 167 ILE A O 1
ATOM 1347 N N . ARG A 1 168 ? -0.014 24.699 -12.621 1.00 83.31 168 ARG A N 1
ATOM 1348 C CA . ARG A 1 168 ? -0.978 25.266 -11.679 1.00 83.31 168 ARG A CA 1
ATOM 1349 C C . ARG A 1 168 ? -1.552 24.135 -10.842 1.00 83.31 168 ARG A C 1
ATOM 1351 O O . ARG A 1 168 ? -2.378 23.382 -11.344 1.00 83.31 168 ARG A O 1
ATOM 1358 N N . ALA A 1 169 ? -1.130 24.040 -9.588 1.00 80.25 169 ALA A N 1
ATOM 1359 C CA . ALA A 1 169 ? -1.757 23.188 -8.584 1.00 80.25 169 ALA A CA 1
ATOM 1360 C C . ALA A 1 169 ? -2.940 23.928 -7.939 1.00 80.25 169 ALA A C 1
ATOM 1362 O O . ALA A 1 169 ? -2.821 25.097 -7.575 1.00 80.25 169 ALA A O 1
ATOM 1363 N N . ILE A 1 170 ? -4.082 23.261 -7.818 1.00 82.00 170 ILE A N 1
ATOM 1364 C CA . ILE A 1 170 ? -5.296 23.763 -7.175 1.00 82.00 170 ILE A CA 1
ATOM 1365 C C . ILE A 1 170 ? -5.674 22.735 -6.117 1.00 82.00 170 ILE A C 1
ATOM 1367 O O . ILE A 1 170 ? -5.943 21.580 -6.445 1.00 82.00 170 ILE A O 1
ATOM 1371 N N . VAL A 1 171 ? -5.674 23.170 -4.862 1.00 78.88 171 VAL A N 1
ATOM 1372 C CA . VAL A 1 171 ? -6.154 22.371 -3.736 1.00 78.88 171 VAL A CA 1
ATOM 1373 C C . VAL A 1 171 ? -7.574 22.820 -3.434 1.00 78.88 171 VAL A C 1
ATOM 1375 O O . VAL A 1 171 ? -7.822 24.015 -3.274 1.00 78.88 171 VAL A O 1
ATOM 1378 N N . ASP A 1 172 ? -8.500 21.874 -3.403 1.00 78.25 172 ASP A N 1
ATOM 1379 C CA . ASP A 1 172 ? -9.877 22.135 -3.014 1.00 78.25 172 ASP A CA 1
ATOM 1380 C C . ASP A 1 172 ? -10.008 22.014 -1.490 1.00 78.25 172 ASP A C 1
ATOM 1382 O O . ASP A 1 172 ? -9.694 20.978 -0.909 1.00 78.25 172 ASP A O 1
ATOM 1386 N N . PHE A 1 173 ? -10.448 23.096 -0.845 1.00 76.31 173 PHE A N 1
ATOM 1387 C CA . PHE A 1 173 ? -10.657 23.163 0.606 1.00 76.31 173 PHE A CA 1
ATOM 1388 C C . PHE A 1 173 ? -12.118 22.965 1.013 1.00 76.31 173 PHE A C 1
ATOM 1390 O O . PHE A 1 173 ? -12.440 23.106 2.192 1.00 76.31 173 PHE A O 1
ATOM 1397 N N . SER A 1 174 ? -13.009 22.696 0.057 1.00 75.94 174 SER A N 1
ATOM 1398 C CA . SER A 1 174 ? -14.395 22.333 0.356 1.00 75.94 174 SER A CA 1
ATOM 1399 C C . SER A 1 174 ? -14.495 20.936 0.976 1.00 75.94 174 SER A C 1
ATOM 1401 O O . SER A 1 174 ? -15.437 20.662 1.716 1.00 75.94 174 SER A O 1
ATOM 1403 N N . VAL A 1 175 ? -13.488 20.085 0.737 1.00 68.94 175 VAL A N 1
ATOM 1404 C CA . VAL A 1 175 ? -13.398 18.714 1.241 1.00 68.94 175 VAL A CA 1
ATOM 1405 C C . VAL A 1 175 ? -12.026 18.502 1.893 1.00 68.94 175 VAL A C 1
ATOM 1407 O O . VAL A 1 175 ? -10.995 18.569 1.229 1.00 68.94 175 VAL A O 1
ATO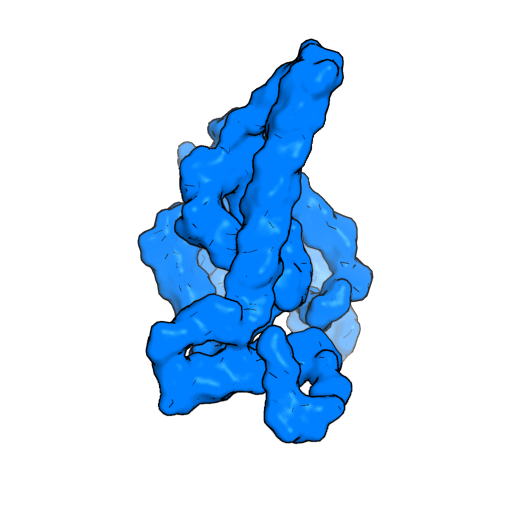M 1410 N N . GLY A 1 176 ? -12.010 18.231 3.202 1.00 69.94 176 GLY A N 1
ATOM 1411 C CA . GLY A 1 176 ? -10.797 17.867 3.945 1.00 69.94 176 GLY A CA 1
ATOM 1412 C C . GLY A 1 176 ? -10.097 19.010 4.694 1.00 69.94 176 GLY A C 1
ATOM 1413 O O . GLY A 1 176 ? -10.579 20.144 4.740 1.00 69.94 176 GLY A O 1
ATOM 1414 N N . PRO A 1 177 ? -8.976 18.704 5.371 1.00 73.38 177 PRO A N 1
ATOM 1415 C CA . PRO A 1 177 ? -8.271 19.664 6.211 1.00 73.38 177 PRO A CA 1
ATOM 1416 C C . PRO A 1 177 ? -7.556 20.736 5.378 1.00 73.38 177 PRO A C 1
ATOM 1418 O O . PRO A 1 177 ? -6.910 20.442 4.371 1.00 73.38 177 PRO A O 1
ATOM 1421 N N . ARG A 1 178 ? -7.621 21.993 5.838 1.00 78.38 178 ARG A N 1
ATOM 1422 C CA . ARG A 1 178 ? -6.865 23.099 5.232 1.00 78.38 178 ARG A CA 1
ATOM 1423 C C . ARG A 1 178 ? -5.356 22.891 5.450 1.00 78.38 178 ARG A C 1
ATOM 1425 O O . ARG A 1 178 ? -4.955 22.533 6.558 1.00 78.38 178 ARG A O 1
ATOM 1432 N N . PRO A 1 179 ? -4.508 23.134 4.437 1.00 77.19 179 PRO A N 1
ATOM 1433 C CA . PRO A 1 179 ? -3.065 23.031 4.575 1.00 77.19 179 PRO A CA 1
ATOM 1434 C C . PRO A 1 179 ? -2.557 24.116 5.525 1.00 77.19 179 PRO A C 1
ATOM 1436 O O . PRO A 1 179 ? -2.971 25.271 5.441 1.00 77.19 179 PRO A O 1
ATOM 1439 N N . MET A 1 180 ? -1.633 23.743 6.410 1.00 79.69 180 MET A N 1
ATOM 1440 C CA . MET A 1 180 ? -0.954 24.697 7.294 1.00 79.69 180 MET A CA 1
ATOM 1441 C C . MET A 1 180 ? 0.183 25.434 6.576 1.00 79.69 180 MET A C 1
ATOM 1443 O O . MET A 1 180 ? 0.498 26.570 6.915 1.00 79.69 180 MET A O 1
ATOM 1447 N N . SER A 1 181 ? 0.798 24.792 5.580 1.00 79.50 181 SER A N 1
ATOM 1448 C CA . SER A 1 181 ? 1.877 25.349 4.767 1.00 79.50 181 SER A CA 1
ATOM 1449 C C . SER A 1 181 ? 1.908 24.702 3.379 1.00 79.50 181 SER A C 1
ATOM 1451 O O . SER A 1 181 ? 1.387 23.602 3.176 1.00 79.50 181 SER A O 1
ATOM 1453 N N . ALA A 1 182 ? 2.510 25.396 2.413 1.00 76.00 182 ALA A N 1
ATOM 1454 C CA . ALA A 1 182 ? 2.779 24.889 1.072 1.00 76.00 182 ALA A CA 1
ATOM 1455 C C . ALA A 1 182 ? 4.246 25.166 0.724 1.00 76.00 182 ALA A C 1
ATOM 1457 O O . ALA A 1 182 ? 4.720 26.280 0.933 1.00 76.00 182 ALA A O 1
ATOM 1458 N N . TYR A 1 183 ? 4.948 24.159 0.198 1.00 75.69 183 TYR A N 1
ATOM 1459 C CA . TYR A 1 183 ? 6.359 24.256 -0.184 1.00 75.69 183 TYR A CA 1
ATOM 1460 C C . TYR A 1 183 ? 6.507 24.083 -1.695 1.00 75.69 183 TYR A C 1
ATOM 1462 O O . TYR A 1 183 ? 5.942 23.148 -2.271 1.00 75.69 183 TYR A O 1
ATOM 1470 N N . GLY A 1 184 ? 7.270 24.972 -2.335 1.00 73.19 184 GLY A N 1
ATOM 1471 C CA . GLY A 1 184 ? 7.572 24.913 -3.762 1.00 73.19 184 GLY A CA 1
ATOM 1472 C C . GLY A 1 184 ? 9.046 24.599 -4.003 1.00 73.19 184 GLY A C 1
ATOM 1473 O O . GLY A 1 184 ? 9.929 25.321 -3.548 1.00 73.19 184 GLY A O 1
ATOM 1474 N N . TYR A 1 185 ? 9.324 23.547 -4.772 1.00 70.88 185 TYR A N 1
ATOM 1475 C CA . TYR A 1 185 ? 10.685 23.210 -5.190 1.00 70.88 185 TYR A CA 1
ATOM 1476 C C . TYR A 1 185 ? 10.838 23.451 -6.687 1.00 70.88 185 TYR A C 1
ATOM 1478 O O . TYR A 1 185 ? 9.955 23.100 -7.470 1.00 70.88 185 TYR A O 1
ATOM 1486 N N . HIS A 1 186 ? 11.971 24.020 -7.094 1.00 69.94 186 HIS A N 1
ATOM 1487 C CA . HIS A 1 186 ? 12.339 24.119 -8.502 1.00 69.94 186 HIS A CA 1
ATOM 1488 C C . HIS A 1 186 ? 13.766 23.618 -8.714 1.00 69.94 186 HIS A C 1
ATOM 1490 O O . HIS A 1 186 ? 14.628 23.751 -7.844 1.00 69.94 186 HIS A O 1
ATOM 1496 N N . ALA A 1 187 ? 13.998 23.029 -9.883 1.00 61.28 187 ALA A N 1
ATOM 1497 C CA . ALA A 1 187 ? 15.319 22.644 -10.351 1.00 61.28 187 ALA A CA 1
ATOM 1498 C C . ALA A 1 187 ? 15.702 23.562 -11.516 1.00 61.28 187 ALA A C 1
ATOM 1500 O O . ALA A 1 187 ? 14.882 23.808 -12.403 1.00 61.28 187 ALA A O 1
ATOM 1501 N N . ARG A 1 188 ? 16.936 24.072 -11.521 1.00 59.62 188 ARG A N 1
ATOM 1502 C CA . ARG A 1 188 ? 17.525 24.683 -12.716 1.00 59.62 188 ARG A CA 1
ATOM 1503 C C . ARG A 1 188 ? 18.320 23.600 -13.424 1.00 59.62 188 ARG A C 1
ATOM 1505 O O . ARG A 1 188 ? 19.315 23.139 -12.903 1.00 59.62 188 ARG A O 1
ATOM 1512 N N . THR A 1 189 ? 17.919 23.206 -14.625 1.00 57.59 189 THR A N 1
ATOM 1513 C CA . THR A 1 189 ? 18.605 22.148 -15.395 1.00 57.59 189 THR A CA 1
ATOM 1514 C C . THR A 1 189 ? 19.994 22.545 -15.912 1.00 57.59 189 THR A C 1
ATOM 1516 O O . THR A 1 189 ? 20.630 21.756 -16.599 1.00 57.59 189 THR A O 1
ATOM 1519 N N . LEU A 1 190 ? 20.463 23.762 -15.612 1.00 58.16 190 LEU A N 1
ATOM 1520 C CA . LEU A 1 190 ? 21.779 24.276 -16.008 1.00 58.16 190 LEU A CA 1
ATOM 1521 C C . LEU A 1 190 ? 22.840 24.138 -14.900 1.00 58.16 190 LEU A C 1
ATOM 1523 O O . LEU A 1 190 ? 24.010 24.412 -15.151 1.00 58.16 190 LEU A O 1
ATOM 1527 N N . ASN A 1 191 ? 22.454 23.742 -13.684 1.00 54.78 191 ASN A N 1
ATOM 1528 C CA . ASN A 1 191 ? 23.366 23.396 -12.597 1.00 54.78 191 ASN A CA 1
ATOM 1529 C C . ASN A 1 191 ? 22.678 22.435 -11.610 1.00 54.78 191 ASN A C 1
ATOM 1531 O O . ASN A 1 191 ? 21.505 22.605 -11.309 1.00 54.78 191 ASN A O 1
ATOM 1535 N N . ASP A 1 192 ? 23.396 21.451 -11.063 1.00 54.44 192 ASP A N 1
ATOM 1536 C CA . ASP A 1 192 ? 22.839 20.386 -10.195 1.00 54.44 192 ASP A CA 1
ATOM 1537 C C . ASP A 1 192 ? 22.345 20.866 -8.805 1.00 54.44 192 ASP A C 1
ATOM 1539 O O . ASP A 1 192 ? 22.269 20.102 -7.842 1.00 54.44 192 ASP A O 1
ATOM 1543 N N . GLN A 1 193 ? 22.007 22.148 -8.660 1.00 48.03 193 GLN A N 1
ATOM 1544 C CA . GLN A 1 193 ? 21.584 22.760 -7.406 1.00 48.03 193 GLN A CA 1
ATOM 1545 C C . GLN A 1 193 ? 20.053 22.812 -7.286 1.00 48.03 193 GLN A C 1
ATOM 1547 O O . GLN A 1 193 ? 19.340 23.272 -8.181 1.00 48.03 193 GLN A O 1
ATOM 1552 N N . ARG A 1 194 ? 19.533 22.361 -6.135 1.00 46.72 194 ARG A N 1
ATOM 1553 C CA . ARG A 1 194 ? 18.117 22.500 -5.752 1.00 46.72 194 ARG A CA 1
ATOM 1554 C C . ARG A 1 194 ? 17.928 23.760 -4.913 1.00 46.72 194 ARG A C 1
ATOM 1556 O O . ARG A 1 194 ? 18.653 23.964 -3.944 1.00 46.72 194 ARG A O 1
ATOM 1563 N N . PHE A 1 195 ? 16.914 24.559 -5.237 1.00 51.91 195 PHE A N 1
ATOM 1564 C CA . PHE A 1 195 ? 16.587 25.791 -4.515 1.00 51.91 195 PHE A CA 1
ATOM 1565 C C . PHE A 1 195 ? 15.170 25.698 -3.932 1.00 51.91 195 PHE A C 1
ATOM 1567 O O . PHE A 1 195 ? 14.226 25.308 -4.627 1.00 51.91 195 PHE A O 1
ATOM 1574 N N . VAL A 1 196 ? 15.020 26.059 -2.656 1.00 45.22 196 VAL A N 1
ATOM 1575 C CA . VAL A 1 196 ? 13.733 26.076 -1.937 1.00 45.22 196 VAL A CA 1
ATOM 1576 C C . VAL A 1 196 ? 13.146 27.487 -1.994 1.00 45.22 196 VAL A C 1
ATOM 1578 O O . VAL A 1 196 ? 13.890 28.458 -1.843 1.00 45.22 196 VAL A O 1
ATOM 1581 N N . LYS A 1 197 ? 11.835 27.604 -2.228 1.00 48.75 197 LYS A N 1
ATOM 1582 C CA . LYS A 1 197 ? 11.074 28.851 -2.088 1.00 48.75 197 LYS A CA 1
ATOM 1583 C C . LYS A 1 197 ? 9.887 28.658 -1.156 1.00 48.75 197 LYS A C 1
ATOM 1585 O O . LYS A 1 197 ? 9.268 27.570 -1.211 1.00 48.75 197 LYS A O 1
#